Protein AF-0000000069805172 (afdb_homodimer)

InterPro domains:
  IPR059462 Domain of unknown function DUF8418 [PF28509] (51-90)

Organism: Juglans regia (NCBI:txid51240)

Structure (mmCIF, N/CA/C/O backbone):
data_AF-0000000069805172-model_v1
#
loop_
_entity.id
_entity.type
_entity.pdbx_description
1 polymer 'Uncharacterized protein LOC118348335'
#
loop_
_atom_site.group_PDB
_atom_site.id
_atom_site.type_symbol
_atom_site.label_atom_id
_atom_site.label_alt_id
_atom_site.label_comp_id
_atom_site.label_asym_id
_atom_site.label_entity_id
_atom_site.label_seq_id
_atom_site.pdbx_PDB_ins_code
_atom_site.Cartn_x
_atom_site.Cartn_y
_atom_site.Cartn_z
_atom_site.occupancy
_atom_site.B_iso_or_equiv
_atom_site.auth_seq_id
_atom_site.auth_comp_id
_atom_site.auth_asym_id
_atom_site.auth_atom_id
_atom_site.pdbx_PDB_model_num
ATOM 1 N N . MET A 1 1 ? -10.711 17.781 -4.953 1 77.94 1 MET A N 1
ATOM 2 C CA . MET A 1 1 ? -9.586 18.656 -5.289 1 77.94 1 MET A CA 1
ATOM 3 C C . MET A 1 1 ? -8.719 18.016 -6.375 1 77.94 1 MET A C 1
ATOM 5 O O . MET A 1 1 ? -8.344 16.859 -6.273 1 77.94 1 MET A O 1
ATOM 9 N N . PRO A 1 2 ? -8.492 18.797 -7.363 1 79.44 2 PRO A N 1
ATOM 10 C CA . PRO A 1 2 ? -7.621 18.25 -8.398 1 79.44 2 PRO A CA 1
ATOM 11 C C . PRO A 1 2 ? -6.18 18.078 -7.934 1 79.44 2 PRO A C 1
ATOM 13 O O . PRO A 1 2 ? -5.695 18.859 -7.117 1 79.44 2 PRO A O 1
ATOM 16 N N . ARG A 1 3 ? -5.543 17.062 -8.391 1 85.56 3 ARG A N 1
ATOM 17 C CA . ARG A 1 3 ? -4.164 16.734 -8.031 1 85.56 3 ARG A CA 1
ATOM 18 C C . ARG A 1 3 ? -3.225 17.875 -8.391 1 85.56 3 ARG A C 1
ATOM 20 O O . ARG A 1 3 ? -2.246 18.125 -7.68 1 85.56 3 ARG A O 1
ATOM 27 N N . THR A 1 4 ? -3.541 18.594 -9.383 1 83.75 4 THR A N 1
ATOM 28 C CA . THR A 1 4 ? -2.719 19.719 -9.797 1 83.75 4 THR A CA 1
ATOM 29 C C . THR A 1 4 ? -2.764 20.844 -8.758 1 83.75 4 THR A C 1
ATOM 31 O O . THR A 1 4 ? -1.741 21.453 -8.461 1 83.75 4 THR A O 1
ATOM 34 N N . PHE A 1 5 ? -3.939 21.109 -8.312 1 82.44 5 PHE A N 1
ATOM 35 C CA . PHE A 1 5 ? -4.09 22.125 -7.277 1 82.44 5 PHE A CA 1
ATOM 36 C C . PHE A 1 5 ? -3.33 21.719 -6.016 1 82.44 5 PHE A C 1
ATOM 38 O O . PHE A 1 5 ? -2.666 22.562 -5.395 1 82.44 5 PHE A O 1
ATOM 45 N N . PHE A 1 6 ? -3.369 20.484 -5.688 1 84.88 6 PHE A N 1
ATOM 46 C CA . PHE A 1 6 ? -2.697 19.984 -4.496 1 84.88 6 PHE A CA 1
ATOM 47 C C . PHE A 1 6 ? -1.186 20.141 -4.617 1 84.88 6 PHE A C 1
ATOM 49 O O . PHE A 1 6 ? -0.519 20.547 -3.666 1 84.88 6 PHE A O 1
ATOM 56 N N . ARG A 1 7 ? -0.711 19.844 -5.738 1 86.62 7 ARG A N 1
ATOM 57 C CA . ARG A 1 7 ? 0.719 19.984 -5.992 1 86.62 7 ARG A CA 1
ATOM 58 C C . ARG A 1 7 ? 1.155 21.438 -5.852 1 86.62 7 ARG A C 1
ATOM 60 O O . ARG A 1 7 ? 2.205 21.719 -5.27 1 86.62 7 ARG A O 1
ATOM 67 N N . LYS A 1 8 ? 0.362 22.297 -6.363 1 86.06 8 LYS A N 1
ATOM 68 C CA . LYS A 1 8 ? 0.668 23.719 -6.27 1 86.06 8 LYS A CA 1
ATOM 69 C C . LYS A 1 8 ? 0.637 24.203 -4.816 1 86.06 8 LYS A C 1
ATOM 71 O O . LYS A 1 8 ? 1.478 25 -4.402 1 86.06 8 LYS A O 1
ATOM 76 N N . LEU A 1 9 ? -0.31 23.75 -4.133 1 86.19 9 LEU A N 1
ATOM 77 C CA . LEU A 1 9 ? -0.438 24.078 -2.721 1 86.19 9 LEU A CA 1
ATOM 78 C C . LEU A 1 9 ? 0.776 23.609 -1.935 1 86.19 9 LEU A C 1
ATOM 80 O O . LEU A 1 9 ? 1.321 24.344 -1.111 1 86.19 9 LEU A O 1
ATOM 84 N N . LEU A 1 10 ? 1.247 22.438 -2.199 1 86.94 10 LEU A N 1
ATOM 85 C CA . LEU A 1 10 ? 2.398 21.891 -1.489 1 86.94 10 LEU A CA 1
ATOM 86 C C . LEU A 1 10 ? 3.664 22.672 -1.822 1 86.94 10 LEU A C 1
ATOM 88 O O . LEU A 1 10 ? 4.52 22.875 -0.957 1 86.94 10 LEU A O 1
ATOM 92 N N . THR A 1 11 ? 3.746 23 -3.08 1 85.19 11 THR A N 1
ATOM 93 C CA . THR A 1 11 ? 4.895 23.797 -3.492 1 85.19 11 THR A CA 1
ATOM 94 C C . THR 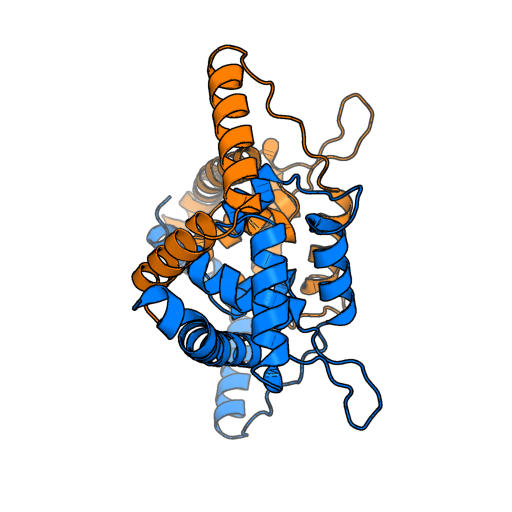A 1 11 ? 4.914 25.141 -2.762 1 85.19 11 THR A C 1
ATOM 96 O O . THR A 1 11 ? 5.969 25.594 -2.32 1 85.19 11 THR A O 1
ATOM 99 N N . TYR A 1 12 ? 3.771 25.688 -2.711 1 84.25 12 TYR A N 1
ATOM 100 C CA . TYR A 1 12 ? 3.627 26.953 -2.002 1 84.25 12 TYR A CA 1
ATOM 101 C C . TYR A 1 12 ? 3.979 26.797 -0.528 1 84.25 12 TYR A C 1
ATOM 103 O O . TYR A 1 12 ? 4.758 27.578 0.017 1 84.25 12 TYR A O 1
ATOM 111 N N . LEU A 1 13 ? 3.492 25.781 0.109 1 84.81 13 LEU A N 1
ATOM 112 C CA . LEU A 1 13 ? 3.719 25.547 1.531 1 84.81 13 LEU A CA 1
ATOM 113 C C . LEU A 1 13 ? 5.184 25.219 1.8 1 84.81 13 LEU A C 1
ATOM 115 O O . LEU A 1 13 ? 5.734 25.609 2.834 1 84.81 13 LEU A O 1
ATOM 119 N N . SER A 1 14 ? 5.742 24.453 0.908 1 84.56 14 SER A N 1
ATOM 120 C CA . SER A 1 14 ? 7.152 24.094 1.032 1 84.56 14 SER A CA 1
ATOM 121 C C . SER A 1 14 ? 8.047 25.328 0.949 1 84.56 14 SER A C 1
ATOM 123 O O . SER A 1 14 ? 9.062 25.422 1.645 1 84.56 14 SER A O 1
ATOM 125 N N . SER A 1 15 ? 7.699 26.25 0.076 1 83.44 15 SER A N 1
ATOM 126 C CA . SER A 1 15 ? 8.469 27.469 -0.098 1 83.44 15 SER A CA 1
ATOM 127 C C . SER A 1 15 ? 8.359 28.375 1.127 1 83.44 15 SER A C 1
ATOM 129 O O . SER A 1 15 ? 9.281 29.141 1.427 1 83.44 15 SER A O 1
ATOM 131 N N . LYS A 1 16 ? 7.32 28.266 1.83 1 81 16 LYS A N 1
ATOM 132 C CA . LYS A 1 16 ? 7.082 29.125 2.99 1 81 16 LYS A CA 1
ATOM 133 C C . LYS A 1 16 ? 7.672 28.5 4.254 1 81 16 LYS A C 1
ATOM 135 O O . LYS A 1 16 ? 7.957 29.219 5.223 1 81 16 LYS A O 1
ATOM 140 N N . ASN A 1 17 ? 7.809 27.234 4.152 1 75.81 17 ASN A N 1
ATOM 141 C CA . ASN A 1 17 ? 8.336 26.562 5.328 1 75.81 17 ASN A CA 1
ATOM 142 C C . ASN A 1 17 ? 9.859 26.562 5.348 1 75.81 17 ASN A C 1
ATOM 144 O O . ASN A 1 17 ? 10.5 25.938 4.504 1 75.81 17 ASN A O 1
ATOM 148 N N . GLU A 1 18 ? 10.344 27.281 6.195 1 69.44 18 GLU A N 1
ATOM 149 C CA . GLU A 1 18 ? 11.789 27.484 6.312 1 69.44 18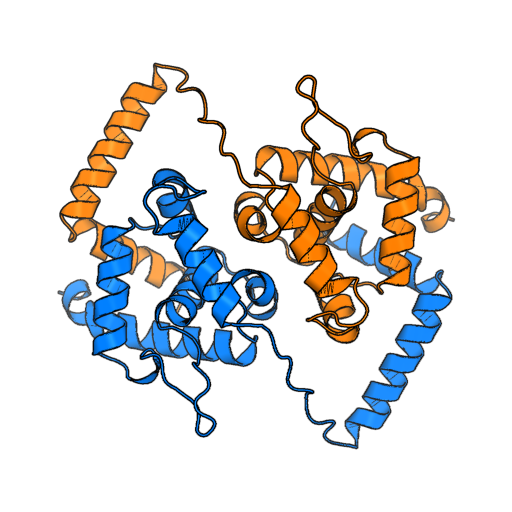 GLU A CA 1
ATOM 150 C C . GLU A 1 18 ? 12.531 26.156 6.41 1 69.44 18 GLU A C 1
ATOM 152 O O . GLU A 1 18 ? 13.594 25.984 5.816 1 69.44 18 GLU A O 1
ATOM 157 N N . LEU A 1 19 ? 11.984 25.312 7.199 1 69.88 19 LEU A N 1
ATOM 158 C CA . LEU A 1 19 ? 12.656 24.031 7.387 1 69.88 19 LEU A CA 1
ATOM 159 C C . LEU A 1 19 ? 12.727 23.266 6.074 1 69.88 19 LEU A C 1
ATOM 161 O O . LEU A 1 19 ? 13.719 22.578 5.801 1 69.88 19 LEU A O 1
ATOM 165 N N . ASP A 1 20 ? 11.719 23.375 5.32 1 71.38 20 ASP A N 1
ATOM 166 C CA . ASP A 1 20 ? 11.695 22.688 4.039 1 71.38 20 ASP A CA 1
ATOM 167 C C . ASP A 1 20 ? 12.719 23.281 3.072 1 71.38 20 ASP A C 1
ATOM 169 O O . ASP A 1 20 ? 13.352 22.547 2.305 1 71.38 20 ASP A O 1
ATOM 173 N N . VAL A 1 21 ? 12.82 24.516 3.229 1 68.62 21 VAL A N 1
ATOM 174 C CA . VAL A 1 21 ? 13.781 25.203 2.373 1 68.62 21 VAL A CA 1
ATOM 175 C C . VAL A 1 21 ? 15.195 24.734 2.709 1 68.62 21 VAL A C 1
ATOM 177 O O . VAL A 1 21 ? 15.984 24.438 1.812 1 68.62 21 VAL A O 1
ATOM 180 N N . VAL A 1 22 ? 15.383 24.625 3.941 1 64.94 22 VAL A N 1
ATOM 181 C CA . VAL A 1 22 ? 16.703 24.203 4.41 1 64.94 22 VAL A CA 1
ATOM 182 C C . VAL A 1 22 ? 16.969 22.766 3.988 1 64.94 22 VAL A C 1
ATOM 184 O O . VAL A 1 22 ? 18.062 22.438 3.52 1 64.94 22 VAL A O 1
ATOM 187 N N . LEU A 1 23 ? 15.953 22.016 4.168 1 67.06 23 LEU A N 1
ATOM 188 C CA . LEU A 1 23 ? 16.094 20.594 3.842 1 67.06 23 LEU A CA 1
ATOM 189 C C . LEU A 1 23 ? 16.281 20.406 2.342 1 67.06 23 LEU A C 1
ATOM 191 O O . LEU A 1 23 ? 17.078 19.562 1.914 1 67.06 23 LEU A O 1
ATOM 195 N N . ASN A 1 24 ? 15.469 21.141 1.613 1 65.25 24 ASN A N 1
ATOM 196 C CA . ASN A 1 24 ? 15.617 21.062 0.164 1 65.25 24 ASN A CA 1
ATOM 197 C C . ASN A 1 24 ? 17.016 21.469 -0.283 1 65.25 24 ASN A C 1
ATOM 199 O O . ASN A 1 24 ? 17.578 20.875 -1.2 1 65.25 24 ASN A O 1
ATOM 203 N N . ASP A 1 25 ? 17.422 22.469 0.37 1 61.72 25 ASP A N 1
ATOM 204 C CA . ASP A 1 25 ? 18.766 22.938 0.072 1 61.72 25 ASP A CA 1
ATOM 205 C C . ASP A 1 25 ? 19.797 21.875 0.396 1 61.72 25 ASP A C 1
ATOM 207 O O . ASP A 1 25 ? 20.75 21.672 -0.363 1 61.72 25 ASP A O 1
ATOM 211 N N . GLU A 1 26 ? 19.594 21.25 1.451 1 61.47 26 GLU A N 1
ATOM 212 C CA . GLU A 1 26 ? 20.516 20.203 1.866 1 61.47 26 GLU A CA 1
ATOM 213 C C . GLU A 1 26 ? 20.453 19 0.916 1 61.47 26 GLU A C 1
ATOM 215 O O . GLU A 1 26 ? 21.484 18.406 0.594 1 61.47 26 GLU A O 1
ATOM 220 N N . VAL A 1 27 ? 19.281 18.766 0.561 1 62.84 27 VAL A N 1
ATOM 221 C CA . VAL A 1 27 ? 19.109 17.656 -0.364 1 62.84 27 VAL A CA 1
ATOM 222 C C . VAL A 1 27 ? 19.75 17.984 -1.708 1 62.84 27 VAL A C 1
ATOM 224 O O . VAL A 1 27 ? 20.391 17.141 -2.324 1 62.84 27 VAL A O 1
ATOM 227 N N . ASP A 1 28 ? 19.438 19.188 -2.158 1 59 28 ASP A N 1
ATOM 228 C CA . ASP A 1 28 ? 20.031 19.641 -3.414 1 59 28 ASP A CA 1
ATOM 229 C C . ASP A 1 28 ? 21.547 19.641 -3.334 1 59 28 ASP A C 1
ATOM 231 O O . ASP A 1 28 ? 22.234 19.266 -4.293 1 59 28 ASP A O 1
ATOM 235 N N . ARG A 1 29 ? 22.031 20.062 -2.232 1 56.78 29 ARG A N 1
ATOM 236 C CA . ARG A 1 29 ? 23.484 20.062 -2.041 1 56.78 29 ARG A CA 1
ATOM 237 C C . ARG A 1 29 ? 24.031 18.641 -2.018 1 56.78 29 ARG A C 1
ATOM 239 O O . ARG A 1 29 ? 25.078 18.375 -2.602 1 56.78 29 ARG A O 1
ATOM 246 N N . GLN A 1 30 ? 23.234 17.906 -1.334 1 57.09 30 GLN A N 1
ATOM 247 C CA . GLN A 1 30 ? 23.641 16.5 -1.267 1 57.09 30 GLN A CA 1
ATOM 248 C C . GLN A 1 30 ? 23.547 15.836 -2.635 1 57.09 30 GLN A C 1
ATOM 250 O O . GLN A 1 30 ? 24.422 15.047 -3.008 1 57.09 30 GLN A O 1
ATOM 255 N N . SER A 1 31 ? 22.469 16.234 -3.381 1 56.53 31 SER A N 1
ATOM 256 C CA . SER A 1 31 ? 22.312 15.688 -4.73 1 56.53 31 SER A CA 1
ATOM 257 C C . SER A 1 31 ? 23.438 16.172 -5.641 1 56.53 31 SER A C 1
ATOM 259 O O . SER A 1 31 ? 23.906 15.43 -6.504 1 56.53 31 SER A O 1
ATOM 261 N N . SER A 1 32 ? 23.703 17.453 -5.562 1 54.75 32 SER A N 1
ATOM 262 C CA . SER A 1 32 ? 24.812 18.016 -6.344 1 54.75 32 SER A CA 1
ATOM 263 C C . SER A 1 32 ? 26.141 17.359 -5.973 1 54.75 32 SER A C 1
ATOM 265 O O . SER A 1 32 ? 26.984 17.125 -6.836 1 54.75 32 SER A O 1
ATOM 267 N N . ARG A 1 33 ? 26.281 17.297 -4.695 1 52.16 33 ARG A N 1
ATOM 268 C CA . ARG A 1 33 ? 27.5 16.625 -4.262 1 52.16 33 ARG A CA 1
ATOM 269 C C . ARG A 1 33 ? 27.5 15.156 -4.672 1 52.16 33 ARG A C 1
ATOM 271 O O . ARG A 1 33 ? 28.547 14.602 -5.016 1 52.16 33 ARG A O 1
ATOM 278 N N . ASP A 1 34 ? 26.25 14.719 -4.609 1 47.5 34 ASP A N 1
ATOM 279 C CA . ASP A 1 34 ? 26.125 13.297 -4.906 1 47.5 34 ASP A CA 1
ATOM 280 C C . ASP A 1 34 ? 26.219 13.039 -6.41 1 47.5 34 ASP A C 1
ATOM 282 O O . ASP A 1 34 ? 26.359 11.891 -6.84 1 47.5 34 ASP A O 1
ATOM 286 N N . ARG A 1 35 ? 25.859 14.062 -7.203 1 47.81 35 ARG A N 1
ATOM 287 C CA . ARG A 1 35 ? 26.062 13.867 -8.633 1 47.81 35 ARG A CA 1
ATOM 288 C C . ARG A 1 35 ? 27.5 13.438 -8.93 1 47.81 35 ARG A C 1
ATOM 290 O O . ARG A 1 35 ? 27.75 12.648 -9.836 1 47.81 35 ARG A O 1
ATOM 297 N N . GLY A 1 36 ? 28.328 14.156 -8.414 1 46.28 36 GLY A N 1
ATOM 298 C CA . GLY A 1 36 ? 29.672 13.727 -8.711 1 46.28 36 GLY A CA 1
ATOM 299 C C . GLY A 1 36 ? 30.016 12.383 -8.086 1 46.28 36 GLY A C 1
ATOM 300 O O . GLY A 1 36 ? 30.828 11.633 -8.633 1 46.28 36 GLY A O 1
ATOM 301 N N . ASN A 1 37 ? 29.766 12.242 -6.797 1 41.88 37 ASN A N 1
ATOM 302 C CA . ASN A 1 37 ? 30.094 10.992 -6.109 1 41.88 37 ASN A CA 1
ATOM 303 C C . ASN A 1 37 ? 28.969 9.969 -6.262 1 41.88 37 ASN A C 1
ATOM 305 O O . ASN A 1 37 ? 27.797 10.297 -6.102 1 41.88 37 ASN A O 1
ATOM 309 N N . HIS A 1 38 ? 29.078 9.008 -7.148 1 44.5 38 HIS A N 1
ATOM 310 C CA . HIS A 1 38 ? 28.156 7.879 -7.25 1 44.5 38 HIS A CA 1
ATOM 311 C C . HIS A 1 38 ? 27.531 7.562 -5.898 1 44.5 38 HIS A C 1
ATOM 313 O O . HIS A 1 38 ? 28.172 6.977 -5.027 1 44.5 38 HIS A O 1
ATOM 319 N N . GLN A 1 39 ? 27.062 8.539 -5.195 1 47.06 39 GLN A N 1
ATOM 320 C CA . GLN A 1 39 ? 26.516 8.242 -3.883 1 47.06 39 GLN A CA 1
ATOM 321 C C . GLN A 1 39 ? 25.75 6.918 -3.893 1 47.06 39 GLN A C 1
ATOM 323 O O . GLN A 1 39 ? 24.828 6.734 -4.684 1 47.06 39 GLN A O 1
ATOM 328 N N . CYS A 1 40 ? 26.453 5.918 -3.541 1 47.16 40 CYS A N 1
ATOM 329 C CA . CYS A 1 40 ? 25.953 4.559 -3.332 1 47.16 40 CYS A CA 1
ATOM 330 C C . CYS A 1 40 ? 24.547 4.574 -2.75 1 47.16 40 CYS A C 1
ATOM 332 O O . CYS A 1 40 ? 24.266 5.336 -1.824 1 47.16 40 CYS A O 1
ATOM 334 N N . ARG A 1 41 ? 23.641 4.445 -3.547 1 56.84 41 ARG A N 1
ATOM 335 C CA . ARG A 1 41 ? 22.297 4.188 -3.041 1 56.84 41 ARG A CA 1
ATOM 336 C C . ARG A 1 41 ? 22.344 3.443 -1.71 1 56.84 41 ARG A C 1
ATOM 338 O O . ARG A 1 41 ? 23.047 2.441 -1.578 1 56.84 41 ARG A O 1
ATOM 345 N N . LYS A 1 42 ? 22.156 4.125 -0.569 1 64.56 42 LYS A N 1
ATOM 346 C CA . LYS A 1 42 ? 22.109 3.461 0.731 1 64.56 42 LYS A CA 1
ATOM 347 C C . LYS A 1 42 ? 21.109 2.316 0.729 1 64.56 42 LYS A C 1
ATOM 349 O O . LYS A 1 42 ? 20 2.463 0.216 1 64.56 42 LYS A O 1
ATOM 354 N N . PHE A 1 43 ? 21.641 1.143 0.935 1 80 43 PHE A N 1
ATOM 355 C CA . PHE A 1 43 ? 20.797 -0.04 1.114 1 80 43 PHE A CA 1
ATOM 356 C C . PHE A 1 43 ? 19.781 0.177 2.232 1 80 43 PHE A C 1
ATOM 358 O O . PHE A 1 43 ? 20.141 0.655 3.312 1 80 43 PHE A O 1
ATOM 365 N N . ILE A 1 44 ? 18.578 0.054 1.924 1 88.06 44 ILE A N 1
ATOM 366 C CA . ILE A 1 44 ? 17.516 0.151 2.914 1 88.06 44 ILE A CA 1
ATOM 367 C C . ILE A 1 44 ? 17.109 -1.247 3.369 1 88.06 44 ILE A C 1
ATOM 369 O O . ILE A 1 44 ? 16.766 -2.1 2.547 1 88.06 44 ILE A O 1
ATOM 373 N N . ARG A 1 45 ? 17.25 -1.469 4.668 1 87.5 45 ARG A N 1
ATOM 374 C CA . ARG A 1 45 ? 16.781 -2.727 5.234 1 87.5 45 ARG A CA 1
ATOM 375 C C . ARG A 1 45 ? 15.281 -2.672 5.512 1 87.5 45 ARG A C 1
ATOM 377 O O . ARG A 1 45 ? 14.852 -2.174 6.555 1 87.5 45 ARG A O 1
ATOM 384 N N . ARG A 1 46 ? 14.445 -3.275 4.762 1 90.75 46 ARG A N 1
ATOM 385 C CA . ARG A 1 46 ? 12.992 -3.152 4.754 1 90.75 46 ARG A CA 1
ATOM 386 C C . ARG A 1 46 ? 12.344 -4.215 5.637 1 90.75 46 ARG A C 1
ATOM 388 O O . ARG A 1 46 ? 11.148 -4.152 5.918 1 90.75 46 ARG A O 1
ATOM 395 N N . ASP A 1 47 ? 13.055 -5.086 6.184 1 91.62 47 ASP A N 1
ATOM 396 C CA . ASP A 1 47 ? 12.469 -6.207 6.918 1 91.62 47 ASP A CA 1
ATOM 397 C C . ASP A 1 47 ? 11.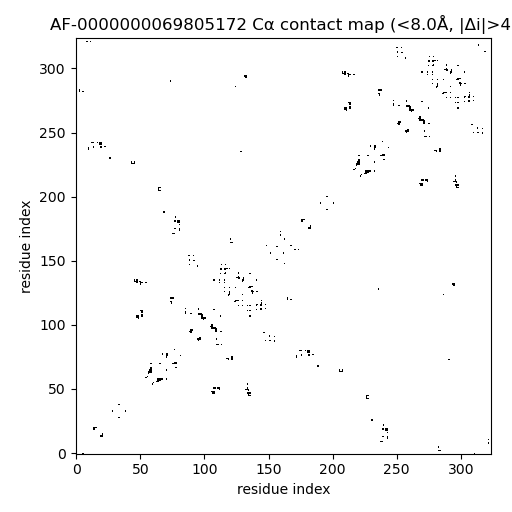523 -7.008 6.031 1 91.62 47 ASP A C 1
ATOM 399 O O . ASP A 1 47 ? 10.328 -7.109 6.324 1 91.62 47 ASP A O 1
ATOM 403 N N . HIS A 1 48 ? 12.055 -7.645 5.109 1 92.62 48 HIS A N 1
ATOM 404 C CA . HIS A 1 48 ? 11.227 -8.336 4.125 1 92.62 48 HIS A CA 1
ATOM 405 C C . HIS A 1 48 ? 10.523 -9.531 4.742 1 92.62 48 HIS A C 1
ATOM 407 O O . HIS A 1 48 ? 9.445 -9.93 4.285 1 92.62 48 HIS A O 1
ATOM 413 N N . ILE A 1 49 ? 11.102 -10.102 5.777 1 95.25 49 ILE A N 1
ATOM 414 C CA . ILE A 1 49 ? 10.469 -11.227 6.445 1 95.25 49 ILE A CA 1
ATOM 415 C C . ILE A 1 49 ? 9.125 -10.789 7.031 1 95.25 49 ILE A C 1
ATOM 417 O O . ILE A 1 49 ? 8.125 -11.5 6.914 1 95.25 49 ILE A O 1
ATOM 421 N N . GLN A 1 50 ? 9.141 -9.625 7.652 1 94.81 50 GLN A N 1
ATOM 422 C CA . GLN A 1 50 ? 7.898 -9.102 8.211 1 94.81 50 GLN A CA 1
ATOM 423 C C . GLN A 1 50 ? 6.871 -8.844 7.109 1 94.81 50 GLN A C 1
ATOM 425 O O . GLN A 1 50 ? 5.668 -8.992 7.328 1 94.81 50 GLN A O 1
ATOM 430 N N . GLY A 1 51 ? 7.32 -8.43 5.945 1 96.5 51 GLY A N 1
ATOM 431 C CA . GLY A 1 51 ? 6.43 -8.242 4.816 1 96.5 51 GLY A CA 1
ATOM 432 C C . GLY A 1 51 ? 5.707 -9.508 4.402 1 96.5 51 GLY A C 1
ATOM 433 O O . GLY A 1 51 ? 4.492 -9.5 4.188 1 96.5 51 GLY A O 1
ATOM 434 N N . HIS A 1 52 ? 6.473 -10.57 4.371 1 97.31 52 HIS A N 1
ATOM 435 C CA . HIS A 1 52 ? 5.891 -11.859 4.035 1 97.31 52 HIS A CA 1
ATOM 436 C C . HIS A 1 52 ? 4.871 -12.297 5.082 1 97.31 52 HIS A C 1
ATOM 438 O O . HIS A 1 52 ? 3.777 -12.75 4.738 1 97.31 52 HIS A O 1
ATOM 444 N N . LYS A 1 53 ? 5.223 -12.156 6.277 1 96.62 53 LYS A N 1
ATOM 445 C CA . LYS A 1 53 ? 4.336 -12.57 7.359 1 96.62 53 LYS A CA 1
ATOM 446 C C . LYS A 1 53 ? 3.033 -11.773 7.336 1 96.62 53 LYS A C 1
ATOM 448 O O . LYS A 1 53 ? 1.96 -12.312 7.602 1 96.62 53 LYS A O 1
ATOM 453 N N . ARG A 1 54 ? 3.152 -10.547 7.055 1 96 54 ARG A N 1
ATOM 454 C CA . ARG A 1 54 ? 1.977 -9.68 6.992 1 96 54 ARG A CA 1
ATOM 455 C C . ARG A 1 54 ? 1.042 -10.109 5.867 1 96 54 ARG A C 1
ATOM 457 O O . ARG A 1 54 ? -0.172 -10.195 6.059 1 96 54 ARG A O 1
ATOM 464 N N . ILE A 1 55 ? 1.606 -10.359 4.711 1 97.12 55 ILE A N 1
ATOM 465 C CA . ILE A 1 55 ? 0.815 -10.797 3.564 1 97.12 55 ILE A CA 1
ATOM 466 C C . ILE A 1 55 ? 0.093 -12.094 3.9 1 97.12 55 ILE A C 1
ATOM 468 O O . ILE A 1 55 ? -1.097 -12.242 3.611 1 97.12 55 ILE A O 1
ATOM 472 N N . PHE A 1 56 ? 0.838 -12.945 4.539 1 96.62 56 PHE A N 1
ATOM 473 C CA . PHE A 1 56 ? 0.291 -14.25 4.891 1 96.62 56 PHE A CA 1
ATOM 474 C C . PHE A 1 56 ? -0.849 -14.109 5.891 1 96.62 56 PHE A C 1
ATOM 476 O O . PHE A 1 56 ? -1.896 -14.742 5.742 1 96.62 56 PHE A O 1
ATOM 483 N N . ARG A 1 57 ? -0.704 -13.297 6.852 1 95.5 57 ARG A N 1
ATOM 484 C CA . ARG A 1 57 ? -1.725 -13.062 7.867 1 95.5 57 ARG A CA 1
ATOM 485 C C . ARG A 1 57 ? -2.943 -12.367 7.266 1 95.5 57 ARG A C 1
ATOM 487 O O . ARG A 1 57 ? -4.078 -12.641 7.66 1 95.5 57 ARG A O 1
ATOM 494 N N . ASP A 1 58 ? -2.742 -11.523 6.312 1 97.12 58 ASP A N 1
ATOM 495 C CA . ASP A 1 58 ? -3.814 -10.719 5.742 1 97.12 58 ASP A CA 1
ATOM 496 C C . ASP A 1 58 ? -4.695 -11.555 4.816 1 97.12 58 ASP A C 1
ATOM 498 O O . ASP A 1 58 ? -5.906 -11.32 4.727 1 97.12 58 ASP A O 1
ATOM 502 N N . TYR A 1 59 ? -4.039 -12.609 4.191 1 96.56 59 TYR A N 1
ATOM 503 C CA . TYR A 1 59 ? -4.836 -13.195 3.121 1 96.56 59 TYR A CA 1
ATOM 504 C C . TYR A 1 59 ? -4.824 -14.719 3.211 1 96.56 59 TYR A C 1
ATOM 506 O O . TYR A 1 59 ? -5.727 -15.383 2.693 1 96.56 59 TYR A O 1
ATOM 514 N N . PHE A 1 60 ? -3.881 -15.344 3.869 1 95 60 PHE A N 1
ATOM 515 C CA . PHE A 1 60 ? -3.678 -16.766 3.605 1 95 60 PHE A CA 1
ATOM 516 C C . PHE A 1 60 ? -3.762 -17.562 4.895 1 95 60 PHE A C 1
ATOM 518 O O . PHE A 1 60 ? -3.369 -18.734 4.93 1 95 60 PHE A O 1
ATOM 525 N N . THR A 1 61 ? -4.184 -16.969 5.902 1 94.19 61 THR A N 1
ATOM 526 C CA . THR A 1 61 ? -4.43 -17.688 7.145 1 94.19 61 THR A CA 1
ATOM 527 C C . THR A 1 61 ? -5.926 -17.938 7.344 1 94.19 61 THR A C 1
ATOM 529 O O . THR A 1 61 ? -6.75 -17.359 6.633 1 94.19 61 THR A O 1
ATOM 532 N N . GLU A 1 62 ? -6.328 -18.797 8.188 1 90.44 62 GLU A N 1
ATOM 533 C CA . GLU A 1 62 ? -7.723 -19.109 8.492 1 90.44 62 GLU A CA 1
ATOM 534 C C . GLU A 1 62 ? -8.461 -17.875 9.016 1 90.44 62 GLU A C 1
ATOM 536 O O . GLU A 1 62 ? -9.625 -17.656 8.695 1 90.44 62 GLU A O 1
ATOM 541 N N . ASN A 1 63 ? -7.773 -17.172 9.836 1 90.25 63 ASN A N 1
ATOM 542 C CA . ASN A 1 63 ? -8.344 -15.938 10.367 1 90.25 63 ASN A CA 1
ATOM 543 C C . ASN A 1 63 ? -7.762 -14.711 9.672 1 90.25 63 ASN A C 1
ATOM 545 O O . ASN A 1 63 ? -7.332 -13.758 10.328 1 90.25 63 ASN A O 1
ATOM 549 N N . SER A 1 64 ? -7.863 -14.797 8.367 1 93.44 64 SER A N 1
ATOM 550 C CA . SER A 1 64 ? -7.281 -13.695 7.602 1 93.44 64 SER A CA 1
ATOM 551 C C . SER A 1 64 ? -8.039 -12.398 7.844 1 93.44 64 SER A C 1
ATOM 553 O O . SER A 1 64 ? -9.258 -12.406 8.031 1 93.44 64 SER A O 1
ATOM 555 N N . ILE A 1 65 ? -7.379 -11.352 7.852 1 94.06 65 ILE A N 1
ATOM 556 C CA . ILE A 1 65 ? -7.965 -10.031 8.047 1 94.06 65 ILE A CA 1
ATOM 557 C C . ILE A 1 65 ? -8.945 -9.727 6.918 1 94.06 65 ILE A C 1
ATOM 559 O O . ILE A 1 65 ? -10.055 -9.25 7.164 1 94.06 65 ILE A O 1
ATOM 563 N N . TYR A 1 66 ? -8.516 -10.031 5.68 1 94.94 66 TYR A N 1
ATOM 564 C CA . TYR A 1 66 ? -9.344 -9.734 4.516 1 94.94 66 TYR A CA 1
ATOM 565 C C . TYR A 1 66 ? -10.016 -10.992 3.986 1 94.94 66 TYR A C 1
ATOM 567 O O . TYR A 1 66 ? -9.344 -12 3.727 1 94.94 66 TYR A O 1
ATOM 575 N N . PRO A 1 67 ? -11.289 -10.914 3.865 1 92.44 67 PRO A N 1
ATOM 576 C CA . PRO A 1 67 ? -12.023 -12.086 3.377 1 92.44 67 PRO A CA 1
ATOM 577 C C . PRO A 1 67 ? -11.758 -12.367 1.899 1 92.44 67 PRO A C 1
ATOM 579 O O . PRO A 1 67 ? -11.172 -11.539 1.203 1 92.44 67 PRO A O 1
ATOM 582 N N . TRP A 1 68 ? -12.281 -13.469 1.462 1 88.56 68 TRP A N 1
ATOM 583 C CA . TRP A 1 68 ? -12 -13.977 0.123 1 88.56 68 TRP A CA 1
ATOM 584 C C . TRP A 1 68 ? -12.555 -13.039 -0.942 1 88.56 68 TRP A C 1
ATOM 586 O O . TRP A 1 68 ? -11.961 -12.883 -2.012 1 88.56 68 TRP A O 1
ATOM 596 N N . ASN A 1 69 ? -13.664 -12.406 -0.67 1 88.69 69 ASN A N 1
ATOM 597 C CA . ASN A 1 69 ? -14.242 -11.5 -1.652 1 88.69 69 ASN A CA 1
ATOM 598 C C . ASN A 1 69 ? -13.336 -10.297 -1.902 1 88.69 69 ASN A C 1
ATOM 600 O O . ASN A 1 69 ? -13.227 -9.828 -3.035 1 88.69 69 ASN A O 1
ATOM 604 N N . LEU A 1 70 ? -12.688 -9.828 -0.828 1 92.38 70 LEU A N 1
ATOM 605 C CA . LEU A 1 70 ? -11.75 -8.727 -0.994 1 92.38 70 LEU A CA 1
ATOM 606 C C . LEU A 1 70 ? -10.5 -9.18 -1.735 1 92.38 70 LEU A C 1
ATOM 608 O O . LEU A 1 70 ? -9.945 -8.438 -2.547 1 92.38 70 LEU A O 1
ATOM 612 N N . PHE A 1 71 ? -10.062 -10.422 -1.403 1 94.38 71 PHE A N 1
ATOM 613 C CA . PHE A 1 71 ? -8.938 -10.977 -2.143 1 94.38 71 PHE A CA 1
ATOM 614 C C . PHE A 1 71 ? -9.227 -10.992 -3.639 1 94.38 71 PHE A C 1
ATOM 616 O O . PHE A 1 71 ? -8.406 -10.539 -4.441 1 94.38 71 PHE A O 1
ATOM 623 N N . ARG A 1 72 ? -10.344 -11.461 -3.979 1 92.75 72 ARG A N 1
ATOM 624 C CA . ARG A 1 72 ? -10.719 -11.586 -5.383 1 92.75 72 ARG A CA 1
ATOM 625 C C . ARG A 1 72 ? -10.758 -10.227 -6.062 1 92.75 72 ARG A C 1
ATOM 627 O O . ARG A 1 72 ? -10.305 -10.078 -7.199 1 92.75 72 ARG A O 1
ATOM 634 N N . MET A 1 73 ? -11.273 -9.305 -5.352 1 91.69 73 MET A N 1
ATOM 635 C CA . MET A 1 73 ? -11.375 -7.957 -5.895 1 91.69 73 MET A CA 1
ATOM 636 C C . MET A 1 73 ? -9.992 -7.344 -6.082 1 91.69 73 MET A C 1
ATOM 638 O O . MET A 1 73 ? -9.711 -6.734 -7.117 1 91.69 73 MET A O 1
ATOM 642 N N . ARG A 1 74 ? -9.102 -7.59 -5.164 1 94.25 74 ARG A N 1
ATOM 643 C CA . ARG A 1 74 ? -7.812 -6.914 -5.156 1 94.25 74 ARG A CA 1
ATOM 644 C C . ARG A 1 74 ? -6.82 -7.621 -6.07 1 94.25 74 ARG A C 1
ATOM 646 O O . ARG A 1 74 ? -5.984 -6.977 -6.711 1 94.25 74 ARG A O 1
ATOM 653 N N . PHE A 1 75 ? -6.965 -8.875 -6.215 1 95.44 75 PHE A N 1
ATOM 654 C CA . PHE A 1 75 ? -6.012 -9.664 -6.992 1 95.44 75 PHE A CA 1
ATOM 655 C C . PHE A 1 75 ? -6.602 -10.055 -8.344 1 95.44 75 PHE A C 1
ATOM 657 O O . PHE A 1 75 ? -5.887 -10.547 -9.219 1 95.44 75 PHE A O 1
ATOM 664 N N . ARG A 1 76 ? -7.891 -9.859 -8.516 1 92.75 76 ARG A N 1
ATOM 665 C CA . ARG A 1 76 ? -8.625 -10.125 -9.75 1 92.75 76 ARG A CA 1
ATOM 666 C C . ARG A 1 76 ? -8.625 -11.617 -10.078 1 92.75 76 ARG A C 1
ATOM 668 O O . ARG A 1 76 ? -8.594 -12 -11.242 1 92.75 76 ARG A O 1
ATOM 675 N N . MET A 1 77 ? -8.523 -12.367 -9.062 1 93.25 77 MET A N 1
ATOM 676 C CA . MET A 1 77 ? -8.57 -13.82 -9.164 1 93.25 77 MET A CA 1
ATOM 677 C C . MET A 1 77 ? -8.875 -14.453 -7.812 1 93.25 77 MET A C 1
ATOM 679 O O . MET A 1 77 ? -8.805 -13.789 -6.777 1 93.25 77 MET A O 1
ATOM 683 N N . SER A 1 78 ? -9.234 -15.648 -7.867 1 91.56 78 SER A N 1
ATOM 684 C CA . SER A 1 78 ? -9.484 -16.375 -6.625 1 91.56 78 SER A CA 1
ATOM 685 C C . SER A 1 78 ? -8.18 -16.828 -5.98 1 91.56 78 SER A C 1
ATOM 687 O O . SER A 1 78 ? -7.145 -16.906 -6.648 1 91.56 78 SER A O 1
ATOM 689 N N . CYS A 1 79 ? -8.266 -17.109 -4.66 1 92.94 79 CYS A N 1
ATOM 690 C CA . CYS A 1 79 ? -7.086 -17.562 -3.924 1 92.94 79 CYS A CA 1
ATOM 691 C C . CYS A 1 79 ? -6.543 -18.859 -4.492 1 92.94 79 CYS A C 1
ATOM 693 O O . CYS A 1 79 ? -5.332 -19 -4.688 1 92.94 79 CYS A O 1
ATOM 695 N N . PRO A 1 80 ? -7.391 -19.828 -4.824 1 92.5 80 PRO A N 1
ATOM 696 C CA . PRO A 1 80 ? -6.859 -21.062 -5.406 1 92.5 80 PRO A CA 1
ATOM 697 C C . PRO A 1 80 ? -6.133 -20.828 -6.73 1 92.5 80 PRO A C 1
ATOM 699 O O . PRO A 1 80 ? -5.094 -21.438 -6.988 1 92.5 80 PRO A O 1
ATOM 702 N N . LEU A 1 81 ? -6.703 -19.953 -7.559 1 93.12 81 LEU A N 1
ATOM 703 C CA . LEU A 1 81 ? -6.023 -19.641 -8.812 1 93.12 81 LEU A CA 1
ATOM 704 C C . LEU A 1 81 ? -4.684 -18.969 -8.547 1 93.12 81 LEU A C 1
ATOM 706 O O . LEU A 1 81 ? -3.699 -19.234 -9.234 1 93.12 81 LEU A O 1
ATOM 710 N N . PHE A 1 82 ? -4.648 -18.078 -7.551 1 96.38 82 PHE A N 1
ATOM 711 C CA . PHE A 1 82 ? -3.4 -17.438 -7.16 1 96.38 82 PHE A CA 1
ATOM 712 C C . PHE A 1 82 ? -2.348 -18.469 -6.789 1 96.38 82 PHE A C 1
ATOM 714 O O . PHE A 1 82 ? -1.197 -18.391 -7.223 1 96.38 82 PHE A O 1
ATOM 721 N N . LEU A 1 83 ? -2.695 -19.391 -6.012 1 95.06 83 LEU A N 1
ATOM 722 C CA . LEU A 1 83 ? -1.759 -20.406 -5.539 1 95.06 83 LEU A CA 1
ATOM 723 C C . LEU A 1 83 ? -1.282 -21.281 -6.695 1 95.06 83 LEU A C 1
ATOM 725 O O . LEU A 1 83 ? -0.125 -21.703 -6.719 1 95.06 83 LEU A O 1
ATOM 729 N N . LEU A 1 84 ? -2.217 -21.547 -7.59 1 94.38 84 LEU A N 1
ATOM 730 C CA . LEU A 1 84 ? -1.831 -22.281 -8.789 1 94.38 84 LEU A CA 1
ATOM 731 C C . LEU A 1 84 ? -0.771 -21.531 -9.578 1 94.38 84 LEU A C 1
ATOM 733 O O . LEU A 1 84 ? 0.248 -22.109 -9.969 1 94.38 84 LEU A O 1
ATOM 737 N N . ILE A 1 85 ? -1.045 -20.266 -9.812 1 94.94 85 ILE A N 1
ATOM 738 C CA . ILE A 1 85 ? -0.109 -19.422 -10.547 1 94.94 85 ILE A CA 1
ATOM 739 C C . ILE A 1 85 ? 1.225 -19.359 -9.805 1 94.94 85 ILE A C 1
ATOM 741 O O . ILE A 1 85 ? 2.289 -19.484 -10.422 1 94.94 85 ILE A O 1
ATOM 745 N N . LEU A 1 86 ? 1.17 -19.203 -8.531 1 97.5 86 LEU A N 1
ATOM 746 C CA . LEU A 1 86 ? 2.363 -19.141 -7.691 1 97.5 86 LEU A CA 1
ATOM 747 C C . LEU A 1 86 ? 3.225 -20.375 -7.879 1 97.5 86 LEU A C 1
ATOM 749 O O . LEU A 1 86 ? 4.43 -20.281 -8.109 1 97.5 86 LEU A O 1
ATOM 753 N N . ASN A 1 87 ? 2.615 -21.469 -7.848 1 96.94 87 ASN A N 1
ATOM 754 C CA . ASN A 1 87 ? 3.33 -22.734 -7.961 1 96.94 87 ASN A CA 1
ATOM 755 C C . ASN A 1 87 ? 3.939 -22.922 -9.344 1 96.94 87 ASN A 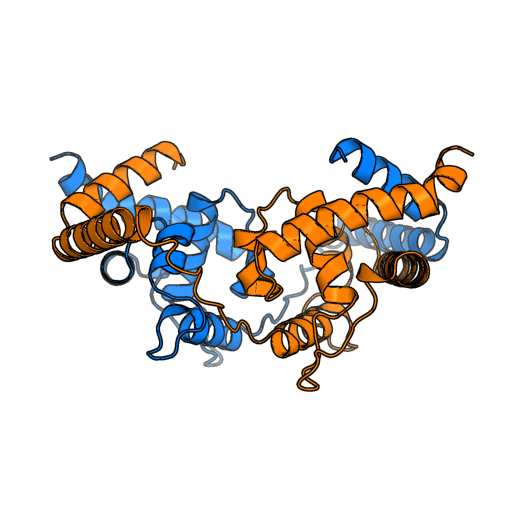C 1
ATOM 757 O O . ASN A 1 87 ? 5.082 -23.359 -9.477 1 96.94 87 ASN A O 1
ATOM 761 N N . GLU A 1 88 ? 3.174 -22.594 -10.352 1 95.69 88 GLU A N 1
ATOM 762 C CA . GLU A 1 88 ? 3.648 -22.75 -11.719 1 95.69 88 GLU A CA 1
ATOM 763 C C . GLU A 1 88 ? 4.812 -21.812 -12.016 1 95.69 88 GLU A C 1
ATOM 765 O O . GLU A 1 88 ? 5.801 -22.219 -12.633 1 95.69 88 GLU A O 1
ATOM 770 N N . VAL A 1 89 ? 4.68 -20.594 -11.633 1 97.06 89 VAL A N 1
ATOM 771 C CA . VAL A 1 89 ? 5.703 -19.594 -11.898 1 97.06 89 VAL A CA 1
ATOM 772 C C . VAL A 1 89 ? 6.977 -19.938 -11.125 1 97.06 89 VAL A C 1
ATOM 774 O O . VAL A 1 89 ? 8.078 -19.844 -11.672 1 97.06 89 VAL A O 1
ATOM 777 N N . GLU A 1 90 ? 6.828 -20.312 -9.891 1 97.81 90 GLU A N 1
ATOM 778 C CA . GLU A 1 90 ? 7.969 -20.688 -9.062 1 97.81 90 GLU A CA 1
ATOM 779 C C . GLU A 1 90 ? 8.703 -21.891 -9.633 1 97.81 90 GLU A C 1
ATOM 781 O O . GLU A 1 90 ? 9.93 -21.969 -9.594 1 97.81 90 GLU A O 1
ATOM 786 N N . SER A 1 91 ? 7.961 -22.828 -10.141 1 97.25 91 SER A N 1
ATOM 787 C CA . SER A 1 91 ? 8.539 -24.047 -10.711 1 97.25 91 SER A CA 1
ATOM 788 C C . SER A 1 91 ? 9.258 -23.75 -12.023 1 97.25 91 SER A C 1
ATOM 790 O O . SER A 1 91 ? 10.258 -24.406 -12.344 1 97.25 91 SER A O 1
ATOM 792 N N . TYR A 1 92 ? 8.789 -22.812 -12.703 1 97.06 92 TYR A N 1
ATOM 793 C CA . TYR A 1 92 ? 9.289 -22.547 -14.047 1 97.06 92 TYR A CA 1
ATOM 794 C C . TYR A 1 92 ? 10.523 -21.656 -14 1 97.06 92 TYR A C 1
ATOM 796 O O . TYR A 1 92 ? 11.461 -21.844 -14.773 1 97.06 92 TYR A O 1
ATOM 804 N N . GLU A 1 93 ? 10.5 -20.609 -13.227 1 97.94 93 GLU A N 1
ATOM 805 C CA . GLU A 1 93 ? 11.531 -19.578 -13.227 1 97.94 93 GLU A CA 1
ATOM 806 C C . GLU A 1 93 ? 12.234 -19.5 -11.875 1 97.94 93 GLU A C 1
ATOM 808 O O . GLU A 1 93 ? 11.625 -19.109 -10.875 1 97.94 93 GLU A O 1
ATOM 813 N N . GLN A 1 94 ? 13.57 -19.734 -11.812 1 97.75 94 GLN A N 1
ATOM 814 C CA . GLN A 1 94 ? 14.383 -19.812 -10.602 1 97.75 94 GLN A CA 1
ATOM 815 C C . GLN A 1 94 ? 14.352 -18.5 -9.828 1 97.75 94 GLN A C 1
ATOM 817 O O . GLN A 1 94 ? 14.445 -18.5 -8.594 1 97.75 94 GLN A O 1
ATOM 822 N N . TYR A 1 95 ? 14.148 -17.453 -10.461 1 98.06 95 TYR A N 1
ATOM 823 C CA . TYR A 1 95 ? 14.133 -16.125 -9.852 1 98.06 95 TYR A CA 1
ATOM 824 C C . TYR A 1 95 ? 13.094 -16.062 -8.742 1 98.06 95 TYR A C 1
ATOM 826 O O . TYR A 1 95 ? 13.281 -15.352 -7.75 1 98.06 95 TYR A O 1
ATOM 834 N N . PHE A 1 96 ? 12.078 -16.797 -8.906 1 98.44 96 PHE A N 1
ATOM 835 C CA . PHE A 1 96 ? 10.953 -16.656 -7.988 1 98.44 96 PHE A CA 1
ATOM 836 C C . PHE A 1 96 ? 11.094 -17.594 -6.805 1 98.44 96 PHE A C 1
ATOM 838 O O . PHE A 1 96 ? 10.336 -17.5 -5.836 1 98.44 96 PHE A O 1
ATOM 845 N N . VAL A 1 97 ? 12.078 -18.469 -6.871 1 97.81 97 VAL A N 1
ATOM 846 C CA . VAL A 1 97 ? 12.352 -19.344 -5.738 1 97.81 97 VAL A CA 1
ATOM 847 C C . VAL A 1 97 ? 13.047 -18.562 -4.633 1 97.81 97 VAL A C 1
ATOM 849 O O . VAL A 1 97 ? 14.008 -17.828 -4.891 1 97.81 97 VAL A O 1
ATOM 852 N N . GLN A 1 98 ? 12.531 -18.609 -3.467 1 97.38 98 GLN A N 1
ATOM 853 C CA . GLN A 1 98 ? 13.141 -17.938 -2.33 1 97.38 98 GLN A CA 1
ATOM 854 C C . GLN A 1 98 ? 14.523 -18.5 -2.025 1 97.38 98 GLN A C 1
ATOM 856 O O . GLN A 1 98 ? 14.68 -19.719 -1.884 1 97.38 98 GLN A O 1
ATOM 861 N N . ARG A 1 99 ? 15.43 -17.609 -1.89 1 95.12 99 ARG A N 1
ATOM 862 C CA . ARG A 1 99 ? 16.797 -18.031 -1.642 1 95.12 99 ARG A CA 1
ATOM 863 C C . ARG A 1 99 ? 17.375 -17.359 -0.399 1 95.12 99 ARG A C 1
ATOM 865 O O . ARG A 1 99 ? 16.766 -16.438 0.15 1 95.12 99 ARG A O 1
ATOM 872 N N . ARG A 1 100 ? 18.484 -17.891 0.083 1 92.69 100 ARG A N 1
ATOM 873 C CA . ARG A 1 100 ? 19.281 -17.281 1.141 1 92.69 100 ARG A CA 1
ATOM 874 C C . ARG A 1 100 ? 20.531 -16.625 0.572 1 92.69 100 ARG A C 1
ATOM 876 O O . ARG A 1 100 ? 21.094 -17.109 -0.422 1 92.69 100 ARG A O 1
ATOM 883 N N . ASP A 1 101 ? 20.875 -15.523 1.229 1 85.5 101 ASP A N 1
ATOM 884 C CA . ASP A 1 101 ? 22.109 -14.891 0.776 1 85.5 101 ASP A CA 1
ATOM 885 C C . ASP A 1 101 ? 23.328 -15.57 1.392 1 85.5 101 ASP A C 1
ATOM 887 O O . ASP A 1 101 ? 23.203 -16.594 2.064 1 85.5 101 ASP A O 1
ATOM 891 N N . SER A 1 102 ? 24.438 -15.117 0.943 1 90.31 102 SER A N 1
ATOM 892 C CA . SER A 1 102 ? 25.688 -15.75 1.364 1 90.31 102 SER A CA 1
ATOM 893 C C . SER A 1 102 ? 25.844 -15.703 2.881 1 90.31 102 SER A C 1
ATOM 895 O O . SER A 1 102 ? 26.547 -16.531 3.463 1 90.31 102 SER A O 1
ATOM 897 N N . ALA A 1 103 ? 25.234 -14.656 3.549 1 91 103 ALA A N 1
ATOM 898 C CA . ALA A 1 103 ? 25.281 -14.508 5 1 91 103 ALA A CA 1
ATOM 899 C C . ALA A 1 103 ? 24.188 -15.336 5.672 1 91 103 ALA A C 1
ATOM 901 O O . ALA A 1 103 ? 24.047 -15.305 6.898 1 91 103 ALA A O 1
ATOM 902 N N . GLY A 1 104 ? 23.375 -16.109 4.852 1 89.06 104 GLY A N 1
ATOM 903 C CA . GLY A 1 104 ? 22.344 -16.969 5.383 1 89.06 104 GLY A CA 1
ATOM 904 C C . GLY A 1 104 ? 21.016 -16.266 5.602 1 89.06 104 GLY A C 1
ATOM 905 O O . GLY A 1 104 ? 20.078 -16.844 6.133 1 89.06 104 GLY A O 1
ATOM 906 N N . ARG A 1 105 ? 21 -15.055 5.219 1 89.62 105 ARG A N 1
ATOM 907 C CA . ARG A 1 105 ? 19.766 -14.297 5.395 1 89.62 105 ARG A CA 1
ATOM 908 C C . ARG A 1 105 ? 18.734 -14.688 4.344 1 89.62 105 ARG A C 1
ATOM 910 O O . ARG A 1 105 ? 19.062 -14.867 3.172 1 89.62 105 ARG A O 1
ATOM 917 N N . ILE A 1 106 ? 17.5 -14.891 4.891 1 93.81 106 ILE A N 1
ATOM 918 C CA . ILE A 1 106 ? 16.422 -15.297 4.008 1 93.81 106 ILE A CA 1
ATOM 919 C C . ILE A 1 106 ? 16.031 -14.133 3.094 1 93.81 106 ILE A C 1
ATOM 921 O O . ILE A 1 106 ? 15.883 -13 3.553 1 93.81 106 ILE A O 1
ATOM 925 N N . GLY A 1 107 ? 15.953 -14.414 1.827 1 95 107 GLY A N 1
ATOM 926 C CA . GLY A 1 107 ? 15.578 -13.406 0.853 1 95 107 GLY A CA 1
ATOM 927 C C . GLY A 1 107 ? 14.078 -13.266 0.687 1 95 107 GLY A C 1
ATOM 928 O O . GLY A 1 107 ? 13.305 -13.703 1.546 1 95 107 GLY A O 1
ATOM 929 N N . LEU A 1 108 ? 13.68 -12.617 -0.343 1 97.25 108 LEU A N 1
ATOM 930 C CA . LEU A 1 108 ? 12.273 -12.414 -0.671 1 97.25 108 LEU A CA 1
ATOM 931 C C . LEU A 1 108 ? 11.602 -13.734 -1.022 1 97.25 108 LEU A C 1
ATOM 933 O O . LEU A 1 108 ? 12.188 -14.578 -1.701 1 97.25 108 LEU A O 1
ATOM 937 N N . SER A 1 109 ? 10.438 -13.898 -0.483 1 97.88 109 SER A N 1
ATOM 938 C CA . SER A 1 109 ? 9.688 -15.109 -0.795 1 97.88 109 SER A CA 1
ATOM 939 C C . SER A 1 109 ? 9.117 -15.055 -2.209 1 97.88 109 SER A C 1
ATOM 941 O O . SER A 1 109 ? 9.023 -13.977 -2.807 1 97.88 109 SER A O 1
ATOM 943 N N . SER A 1 110 ? 8.742 -16.219 -2.725 1 98.06 110 SER A N 1
ATOM 944 C CA . SER A 1 110 ? 8.062 -16.312 -4.012 1 98.06 110 SER A CA 1
ATOM 945 C C . SER A 1 110 ? 6.77 -15.5 -4.012 1 98.06 110 SER A C 1
ATOM 947 O O . SER A 1 110 ? 6.461 -14.812 -4.988 1 98.06 110 SER A O 1
ATOM 949 N N . MET A 1 111 ? 6.145 -15.539 -2.887 1 97.94 111 MET A N 1
ATOM 950 C CA . MET A 1 111 ? 4.867 -14.844 -2.732 1 97.94 111 MET A CA 1
ATOM 951 C C . MET A 1 111 ? 5.047 -13.336 -2.869 1 97.94 111 MET A C 1
ATOM 953 O O . MET A 1 111 ? 4.273 -12.672 -3.561 1 97.94 111 MET A O 1
ATOM 957 N N . GLN A 1 112 ? 6.039 -12.859 -2.234 1 98.62 112 GLN A N 1
ATOM 958 C CA . GLN A 1 112 ? 6.301 -11.422 -2.301 1 98.62 112 GLN A CA 1
ATOM 959 C C . GLN A 1 112 ? 6.59 -10.984 -3.734 1 98.62 112 GLN A C 1
ATOM 961 O O . GLN A 1 112 ? 6.047 -9.977 -4.203 1 98.62 112 GLN A O 1
ATOM 966 N N . LYS A 1 113 ? 7.398 -11.742 -4.441 1 98.75 113 LYS A N 1
ATOM 967 C CA . LYS A 1 113 ? 7.797 -11.391 -5.805 1 98.75 113 LYS A CA 1
ATOM 968 C C . LYS A 1 113 ? 6.613 -11.484 -6.762 1 98.75 113 LYS A C 1
ATOM 970 O O . LYS A 1 113 ? 6.469 -10.656 -7.664 1 98.75 113 LYS A O 1
ATOM 975 N N . ILE A 1 114 ? 5.785 -12.391 -6.523 1 98.56 114 ILE A N 1
ATOM 976 C CA . ILE A 1 114 ? 4.645 -12.594 -7.414 1 98.56 114 ILE A CA 1
ATOM 977 C C . ILE A 1 114 ? 3.537 -11.602 -7.07 1 98.56 114 ILE A C 1
ATOM 979 O O . ILE A 1 114 ? 2.932 -11.008 -7.965 1 98.56 114 ILE A O 1
ATOM 983 N N . ILE A 1 115 ? 3.299 -11.359 -5.82 1 98.69 115 ILE A N 1
ATOM 984 C CA . ILE A 1 115 ? 2.236 -10.453 -5.398 1 98.69 115 ILE A CA 1
ATOM 985 C C . ILE A 1 115 ? 2.562 -9.031 -5.84 1 98.69 115 ILE A C 1
ATOM 987 O O . ILE A 1 115 ? 1.684 -8.297 -6.309 1 98.69 115 ILE A O 1
ATOM 991 N N . VAL A 1 116 ? 3.783 -8.656 -5.703 1 98.62 116 VAL A N 1
ATOM 992 C CA . VAL A 1 116 ? 4.148 -7.312 -6.137 1 98.62 116 VAL A CA 1
ATOM 993 C C . VAL A 1 116 ? 3.846 -7.148 -7.625 1 98.62 116 VAL A C 1
ATOM 995 O O . VAL A 1 116 ? 3.328 -6.113 -8.047 1 98.62 116 VAL A O 1
ATOM 998 N N . SER A 1 117 ? 4.113 -8.172 -8.43 1 98.38 117 SER A N 1
ATOM 999 C CA . SER A 1 117 ? 3.877 -8.148 -9.867 1 98.38 117 SER A CA 1
ATOM 1000 C C . SER A 1 117 ? 2.385 -8.086 -10.18 1 98.38 117 SER A C 1
ATOM 1002 O O . SER A 1 117 ? 1.952 -7.262 -10.992 1 98.38 117 SER A O 1
ATOM 1004 N N . LEU A 1 118 ? 1.668 -8.82 -9.453 1 97.44 118 LEU A N 1
ATOM 1005 C CA . LEU A 1 118 ? 0.233 -8.906 -9.703 1 97.44 118 LEU A CA 1
ATOM 1006 C C . LEU A 1 118 ? -0.465 -7.609 -9.32 1 97.44 118 LEU A C 1
ATOM 1008 O O . LEU A 1 118 ? -1.362 -7.148 -10.031 1 97.44 118 LEU A O 1
ATOM 1012 N N . ARG A 1 119 ? -0.034 -7.066 -8.234 1 96.94 119 ARG A N 1
ATOM 1013 C CA . ARG A 1 119 ? -0.646 -5.82 -7.781 1 96.94 119 ARG A CA 1
ATOM 1014 C C . ARG A 1 119 ? -0.292 -4.664 -8.711 1 96.94 119 ARG A C 1
ATOM 1016 O O . ARG A 1 119 ? -1.131 -3.805 -8.984 1 96.94 119 ARG A O 1
ATOM 1023 N N . MET A 1 120 ? 0.897 -4.637 -9.148 1 97.5 120 MET A N 1
ATOM 1024 C CA . MET A 1 120 ? 1.298 -3.611 -10.109 1 97.5 120 MET A CA 1
ATOM 1025 C C . MET A 1 120 ? 0.522 -3.754 -11.414 1 97.5 120 MET A C 1
ATOM 1027 O O . MET A 1 120 ? 0.109 -2.758 -12.008 1 97.5 120 MET A O 1
ATOM 1031 N N . LEU A 1 121 ? 0.275 -4.93 -11.812 1 95.56 121 LEU A N 1
ATOM 1032 C CA . LEU A 1 121 ? -0.495 -5.18 -13.023 1 95.56 121 LEU A CA 1
ATOM 1033 C C . LEU A 1 121 ? -1.967 -4.84 -12.812 1 95.56 121 LEU A C 1
ATOM 1035 O O . LEU A 1 121 ? -2.609 -4.273 -13.703 1 95.56 121 LEU A O 1
ATOM 1039 N N . ALA A 1 122 ? -2.527 -5.188 -11.664 1 94.88 122 ALA A N 1
ATOM 1040 C CA . ALA A 1 122 ? -3.951 -5.023 -11.383 1 94.88 122 ALA A CA 1
ATOM 1041 C C . ALA A 1 122 ? -4.305 -3.557 -11.172 1 94.88 122 ALA A C 1
ATOM 1043 O O . ALA A 1 122 ? -5.359 -3.096 -11.625 1 94.88 122 ALA A O 1
ATOM 1044 N N . TYR A 1 123 ? -3.443 -2.82 -10.523 1 95.25 123 TYR A N 1
ATOM 1045 C CA . TYR A 1 123 ? -3.795 -1.476 -10.086 1 95.25 123 TYR A CA 1
ATOM 1046 C C . TYR A 1 123 ? -2.971 -0.427 -10.82 1 95.25 123 TYR A C 1
ATOM 1048 O O . TYR A 1 123 ? -3.303 0.761 -10.797 1 95.25 123 TYR A O 1
ATOM 1056 N N . GLY A 1 124 ? -1.93 -0.791 -11.438 1 94.94 124 GLY A N 1
ATOM 1057 C CA . GLY A 1 124 ? -1.055 0.163 -12.102 1 94.94 124 GLY A CA 1
ATOM 1058 C C . GLY A 1 124 ? -0.238 0.998 -11.133 1 94.94 124 GLY A C 1
ATOM 1059 O O . GLY A 1 124 ? 0.114 2.141 -11.438 1 94.94 124 GLY A O 1
ATOM 1060 N N . VAL A 1 125 ? 0.007 0.503 -9.977 1 95.38 125 VAL A N 1
ATOM 1061 C CA . VAL A 1 125 ? 0.782 1.228 -8.977 1 95.38 125 VAL A CA 1
ATOM 1062 C C . VAL A 1 125 ? 2.273 1.062 -9.258 1 95.38 125 VAL A C 1
ATOM 1064 O O . VAL A 1 125 ? 2.686 0.097 -9.906 1 95.38 125 VAL A O 1
ATOM 1067 N N . THR A 1 126 ? 3.066 2.039 -8.773 1 96.25 126 THR A N 1
ATOM 1068 C CA . THR A 1 126 ? 4.508 2.004 -8.992 1 96.25 126 THR A CA 1
ATOM 1069 C C . THR A 1 126 ? 5.195 1.146 -7.93 1 96.25 126 THR A C 1
ATOM 1071 O O . THR A 1 126 ? 4.648 0.93 -6.848 1 96.25 126 THR A O 1
ATOM 1074 N N . GLY A 1 127 ? 6.379 0.703 -8.312 1 96.19 127 GLY A N 1
ATOM 1075 C CA . GLY A 1 127 ? 7.152 -0.142 -7.414 1 96.19 127 GLY A CA 1
ATOM 1076 C C . GLY A 1 127 ? 7.543 0.556 -6.125 1 96.19 127 GLY A C 1
ATOM 1077 O O . GLY A 1 127 ? 7.664 -0.084 -5.078 1 96.19 127 GLY A O 1
ATOM 1078 N N . ASP A 1 128 ? 7.746 1.808 -6.223 1 95.12 128 ASP A N 1
ATOM 1079 C CA . ASP A 1 128 ? 8.125 2.553 -5.023 1 95.12 128 ASP A CA 1
ATOM 1080 C C . ASP A 1 128 ? 6.957 2.633 -4.039 1 95.12 128 ASP A C 1
ATOM 1082 O O . ASP A 1 128 ? 7.168 2.627 -2.822 1 95.12 128 ASP A O 1
ATOM 1086 N N . PHE A 1 129 ? 5.762 2.689 -4.57 1 96.38 129 PHE A N 1
ATOM 1087 C CA . PHE A 1 129 ? 4.578 2.805 -3.727 1 96.38 129 PHE A CA 1
ATOM 1088 C C . PHE A 1 129 ? 4.305 1.496 -2.994 1 96.38 129 PHE A C 1
ATOM 1090 O O . PHE A 1 129 ? 3.998 1.499 -1.799 1 96.38 129 PHE A O 1
ATOM 1097 N N . ILE A 1 130 ? 4.395 0.405 -3.688 1 96.62 130 ILE A N 1
ATOM 1098 C CA . ILE A 1 130 ? 3.963 -0.872 -3.129 1 96.62 130 ILE A CA 1
ATOM 1099 C C . ILE A 1 130 ? 5.012 -1.386 -2.145 1 96.62 130 ILE A C 1
ATOM 1101 O O . ILE A 1 130 ? 4.75 -2.322 -1.386 1 96.62 130 ILE A O 1
ATOM 1105 N N . ASP A 1 131 ? 6.141 -0.751 -2.047 1 97.56 131 ASP A N 1
ATOM 1106 C CA . ASP A 1 131 ? 7.25 -1.079 -1.158 1 97.56 131 ASP A CA 1
ATOM 1107 C C . ASP A 1 131 ? 6.785 -1.157 0.294 1 97.56 131 ASP A C 1
ATOM 1109 O O . ASP A 1 131 ? 7.176 -2.066 1.029 1 97.56 131 ASP A O 1
ATOM 1113 N N . GLU A 1 132 ? 5.934 -0.307 0.691 1 97.19 132 GLU A N 1
ATOM 1114 C CA . GLU A 1 132 ? 5.566 -0.15 2.094 1 97.19 132 GLU A CA 1
ATOM 1115 C C . GLU A 1 132 ? 4.805 -1.372 2.605 1 97.19 132 GLU A C 1
ATOM 1117 O O . GLU A 1 132 ? 4.988 -1.787 3.752 1 97.19 132 GLU A O 1
ATOM 1122 N N . TYR A 1 133 ? 4.039 -1.892 1.724 1 97.69 133 TYR A N 1
ATOM 1123 C CA . TYR A 1 133 ? 3.229 -3.023 2.158 1 97.69 133 TYR A CA 1
ATOM 1124 C C . TYR A 1 133 ? 3.984 -4.336 1.977 1 97.69 133 TYR A C 1
ATOM 1126 O O . TYR A 1 133 ? 4.031 -5.164 2.891 1 97.69 133 TYR A O 1
ATOM 1134 N N . ILE A 1 134 ? 4.664 -4.5 0.849 1 98.12 134 ILE A N 1
ATOM 1135 C CA . ILE A 1 134 ? 5.254 -5.785 0.484 1 98.12 134 ILE A CA 1
ATOM 1136 C C . ILE A 1 134 ? 6.691 -5.855 0.997 1 98.12 134 ILE A C 1
ATOM 1138 O O . ILE A 1 134 ? 7.25 -6.945 1.149 1 98.12 134 ILE A O 1
ATOM 1142 N N . ARG A 1 135 ? 7.312 -4.734 1.213 1 97.81 135 ARG A N 1
ATOM 1143 C CA . ARG A 1 135 ? 8.695 -4.629 1.668 1 97.81 135 ARG A CA 1
ATOM 1144 C C . ARG A 1 135 ? 9.664 -5.137 0.603 1 97.81 135 ARG A C 1
ATOM 1146 O O . ARG A 1 135 ? 10.523 -5.973 0.885 1 97.81 135 ARG A O 1
ATOM 1153 N N . ILE A 1 136 ? 9.523 -4.574 -0.548 1 96.94 136 ILE A N 1
ATOM 1154 C CA . ILE A 1 136 ? 10.344 -4.863 -1.717 1 96.94 136 ILE A CA 1
ATOM 1155 C C . ILE A 1 136 ? 10.773 -3.557 -2.381 1 96.94 136 ILE A C 1
ATOM 1157 O O . ILE A 1 136 ? 9.961 -2.643 -2.553 1 96.94 136 ILE A O 1
ATOM 1161 N N . GLY A 1 137 ? 12.078 -3.414 -2.604 1 95.19 137 GLY A N 1
ATOM 1162 C CA . GLY A 1 137 ? 12.578 -2.203 -3.238 1 95.19 137 GLY A CA 1
ATOM 1163 C C . GLY A 1 137 ? 12.047 -2.004 -4.645 1 95.19 137 GLY A C 1
ATOM 1164 O O . GLY A 1 137 ? 11.695 -2.971 -5.324 1 95.19 137 GLY A O 1
ATOM 1165 N N . GLU A 1 138 ? 12.094 -0.844 -5.07 1 96 138 GLU A N 1
ATOM 1166 C CA . GLU A 1 138 ? 11.531 -0.467 -6.359 1 96 138 GLU A CA 1
ATOM 1167 C C . GLU A 1 138 ? 12.195 -1.228 -7.504 1 96 138 GLU A C 1
ATOM 1169 O O . GLU A 1 138 ? 11.516 -1.765 -8.383 1 96 138 GLU A O 1
ATOM 1174 N N . SER A 1 139 ? 13.508 -1.218 -7.547 1 96.19 139 SER A N 1
ATOM 1175 C CA . SER A 1 139 ? 14.227 -1.888 -8.625 1 96.19 139 SER A CA 1
ATOM 1176 C C . SER A 1 139 ? 13.914 -3.381 -8.656 1 96.19 139 SER A C 1
ATOM 1178 O O . SER A 1 139 ? 13.758 -3.969 -9.727 1 96.19 139 SER A O 1
ATOM 1180 N N . THR A 1 140 ? 13.797 -4.008 -7.484 1 97.38 140 THR A N 1
ATOM 1181 C CA . THR A 1 140 ? 13.461 -5.426 -7.391 1 97.38 140 THR A CA 1
ATOM 1182 C C . THR A 1 140 ? 12.016 -5.664 -7.809 1 97.38 140 THR A C 1
ATOM 1184 O O . THR A 1 140 ? 11.703 -6.672 -8.445 1 97.38 140 THR A O 1
ATOM 1187 N N . ALA A 1 141 ? 11.117 -4.723 -7.457 1 98.25 141 ALA A N 1
ATOM 1188 C CA . ALA A 1 141 ? 9.727 -4.801 -7.875 1 98.25 141 ALA A CA 1
ATOM 1189 C C . ALA A 1 141 ? 9.602 -4.789 -9.398 1 98.25 141 ALA A C 1
ATOM 1191 O O . ALA A 1 141 ? 8.883 -5.602 -9.977 1 98.25 141 ALA A O 1
ATOM 1192 N N . ILE A 1 142 ? 10.305 -3.922 -10.016 1 98.38 142 ILE A N 1
ATOM 1193 C CA . ILE A 1 142 ? 10.281 -3.783 -11.469 1 98.38 142 ILE A CA 1
ATOM 1194 C C . ILE A 1 142 ? 10.859 -5.039 -12.117 1 98.38 142 ILE A C 1
ATOM 1196 O O . ILE A 1 142 ? 10.305 -5.547 -13.094 1 98.38 142 ILE A O 1
ATOM 1200 N N . GLU A 1 143 ? 11.93 -5.496 -11.531 1 98.62 143 GLU A N 1
ATOM 1201 C CA . GLU A 1 143 ? 12.523 -6.73 -12.039 1 98.62 143 GLU A CA 1
ATOM 1202 C C . GLU A 1 143 ? 11.562 -7.906 -11.906 1 98.62 143 GLU A C 1
ATOM 1204 O O . GLU A 1 143 ? 11.43 -8.711 -12.82 1 98.62 143 GLU A O 1
ATOM 1209 N N . SER A 1 144 ? 10.953 -8.047 -10.773 1 98.56 144 SER A N 1
ATOM 1210 C CA . SER A 1 144 ? 9.969 -9.102 -10.547 1 98.56 144 SER A CA 1
ATOM 1211 C C . SER A 1 144 ? 8.828 -9.016 -11.555 1 98.56 144 SER A C 1
ATOM 1213 O O . SER A 1 144 ? 8.391 -10.039 -12.094 1 98.56 144 SER A O 1
ATOM 1215 N N . LEU A 1 145 ? 8.359 -7.824 -11.805 1 98.38 145 LEU A N 1
ATOM 1216 C CA . LEU A 1 145 ? 7.281 -7.605 -12.766 1 98.38 145 LEU A CA 1
ATOM 1217 C C . LEU A 1 145 ? 7.688 -8.062 -14.156 1 98.38 145 LEU A C 1
ATOM 1219 O O . LEU A 1 145 ? 6.906 -8.711 -14.859 1 98.38 145 LEU A O 1
ATOM 1223 N N . LYS A 1 146 ? 8.852 -7.699 -14.57 1 98.25 146 LYS A N 1
ATOM 1224 C CA . LYS A 1 146 ? 9.359 -8.086 -15.883 1 98.25 146 LYS A CA 1
ATOM 1225 C C . LYS A 1 146 ? 9.445 -9.602 -16.016 1 98.25 146 LYS A C 1
ATOM 1227 O O . LYS A 1 146 ? 8.938 -10.172 -16.984 1 98.25 146 LYS A O 1
ATOM 1232 N N . LYS A 1 147 ? 10.086 -10.18 -15.078 1 98.44 147 LYS A N 1
ATOM 1233 C CA . LYS A 1 147 ? 10.266 -11.633 -15.102 1 98.44 147 LYS A CA 1
ATOM 1234 C C . LYS A 1 147 ? 8.922 -12.352 -15 1 98.44 147 LYS A C 1
ATOM 1236 O O . LYS A 1 147 ? 8.703 -13.375 -15.648 1 98.44 147 LYS A O 1
ATOM 1241 N N . PHE A 1 148 ? 8.062 -11.836 -14.172 1 98.12 148 PHE A N 1
ATOM 1242 C CA . PHE A 1 148 ? 6.73 -12.422 -14.039 1 98.12 148 PHE A CA 1
ATOM 1243 C C . PHE A 1 148 ? 5.98 -12.375 -15.359 1 98.12 148 PHE A C 1
ATOM 1245 O O . PHE A 1 148 ? 5.387 -13.367 -15.781 1 98.12 148 PHE A O 1
ATOM 1252 N N . SER A 1 149 ? 5.973 -11.211 -15.969 1 96.38 149 SER A N 1
ATOM 1253 C CA . SER A 1 149 ? 5.273 -11.008 -17.234 1 96.38 149 SER A CA 1
ATOM 1254 C C . SER A 1 149 ? 5.785 -11.969 -18.297 1 96.38 149 SER A C 1
ATOM 1256 O O . SER A 1 149 ? 4.996 -12.516 -19.078 1 96.38 149 SER A O 1
ATOM 1258 N N . GLU A 1 150 ? 7.066 -12.156 -18.266 1 95.75 150 GLU A N 1
ATOM 1259 C CA . GLU A 1 150 ? 7.656 -13.102 -19.219 1 95.75 150 GLU A CA 1
ATOM 1260 C C . GLU A 1 150 ? 7.277 -14.539 -18.875 1 95.75 150 GLU A C 1
ATOM 1262 O O . GLU A 1 150 ? 6.906 -15.312 -19.75 1 95.75 150 GLU A O 1
ATOM 1267 N N . THR A 1 151 ? 7.332 -14.898 -17.672 1 96.38 151 THR A N 1
ATOM 1268 C CA . THR A 1 151 ? 7.137 -16.266 -17.203 1 96.38 151 THR A CA 1
ATOM 1269 C C . THR A 1 151 ? 5.688 -16.703 -17.391 1 96.38 151 THR A C 1
ATOM 1271 O O . THR A 1 151 ? 5.422 -17.812 -17.844 1 96.38 151 THR A O 1
ATOM 1274 N N . ILE A 1 152 ? 4.789 -15.836 -17.031 1 94.12 152 ILE A N 1
ATOM 1275 C CA . ILE A 1 152 ? 3.379 -16.219 -17.062 1 94.12 152 ILE A CA 1
ATOM 1276 C C . ILE A 1 152 ? 2.945 -16.453 -18.516 1 94.12 152 ILE A C 1
ATOM 1278 O O . ILE A 1 152 ? 2.115 -17.328 -18.781 1 94.12 152 ILE A O 1
ATOM 1282 N N . VAL A 1 153 ? 3.471 -15.742 -19.406 1 90.81 153 VAL A N 1
ATOM 1283 C CA . VAL A 1 153 ? 3.189 -15.938 -20.828 1 90.81 153 VAL A CA 1
ATOM 1284 C C . VAL A 1 153 ? 3.781 -17.266 -21.281 1 90.81 153 VAL A C 1
ATOM 1286 O O . VAL A 1 153 ? 3.125 -18.031 -22 1 90.81 153 VAL A O 1
ATOM 1289 N N . SER A 1 154 ? 4.922 -17.5 -20.875 1 91.56 154 SER A N 1
ATOM 1290 C CA . SER A 1 154 ? 5.598 -18.734 -21.266 1 91.56 154 SER A CA 1
ATOM 1291 C C . SER A 1 154 ? 4.879 -19.953 -20.719 1 91.56 154 SER A C 1
ATOM 1293 O O . SER A 1 154 ? 4.785 -20.984 -21.391 1 91.56 154 SER A O 1
ATOM 1295 N N . VAL A 1 155 ? 4.414 -19.875 -19.547 1 91.56 155 VAL A N 1
ATOM 1296 C CA . VAL A 1 155 ? 3.787 -21 -18.859 1 91.56 155 VAL A CA 1
ATOM 1297 C C . VAL A 1 155 ? 2.377 -21.219 -19.391 1 91.56 155 VAL A C 1
ATOM 1299 O O . VAL A 1 155 ? 1.948 -22.359 -19.578 1 91.56 155 VAL A O 1
ATOM 1302 N N . PHE A 1 156 ? 1.63 -20.141 -19.688 1 86.69 156 PHE A N 1
ATOM 1303 C CA . PHE A 1 156 ? 0.204 -20.312 -19.938 1 86.69 156 PHE A CA 1
ATOM 1304 C C . PHE A 1 156 ? -0.117 -19.984 -21.406 1 86.69 156 PHE A C 1
ATOM 1306 O O . PHE A 1 156 ? -1.265 -20.109 -21.828 1 86.69 156 PHE A O 1
ATOM 1313 N N . SER A 1 157 ? 0.763 -19.484 -22.188 1 77.88 157 SER A N 1
ATOM 1314 C CA . SER A 1 157 ? 0.507 -19.109 -23.562 1 77.88 157 SER A CA 1
ATOM 1315 C C . SER A 1 157 ? -0.002 -20.281 -24.391 1 77.88 157 SER A C 1
ATOM 1317 O O . SER A 1 157 ? -0.895 -20.125 -25.219 1 77.88 157 SER A O 1
ATOM 1319 N N . GLU A 1 158 ? 0.609 -21.281 -24.203 1 71.38 158 GLU A N 1
ATOM 1320 C CA . GLU A 1 158 ? 0.161 -22.406 -25 1 71.38 158 GLU A CA 1
ATOM 1321 C C . GLU A 1 158 ? -1.286 -22.781 -24.672 1 71.38 158 GLU A C 1
ATOM 1323 O O . GLU A 1 158 ? -2.057 -23.125 -25.578 1 71.38 158 GLU A O 1
ATOM 1328 N N . SER A 1 159 ? -1.61 -22.688 -23.484 1 64.94 159 SER A N 1
ATOM 1329 C CA . SER A 1 159 ? -2.975 -23 -23.078 1 64.94 159 SER A CA 1
ATOM 1330 C C . SER A 1 159 ? -3.951 -21.922 -23.516 1 64.94 159 SER A C 1
ATOM 1332 O O . SER A 1 159 ? -5.109 -22.203 -23.812 1 64.94 159 SER A O 1
ATOM 1334 N N . TYR A 1 160 ? -3.488 -20.812 -23.5 1 61.5 160 TYR A N 1
ATOM 1335 C CA . TYR A 1 160 ? -4.281 -19.656 -23.891 1 61.5 160 TYR A CA 1
ATOM 1336 C C . TYR A 1 160 ? -4.484 -19.625 -25.391 1 61.5 160 TYR A C 1
ATOM 1338 O O . TYR A 1 160 ? -5.562 -19.25 -25.875 1 61.5 160 TYR A O 1
ATOM 1346 N N . LEU A 1 161 ? -3.398 -19.828 -26.078 1 49.78 161 LEU A N 1
ATOM 1347 C CA . LEU A 1 161 ? -3.422 -19.781 -27.531 1 49.78 161 LEU A CA 1
ATOM 1348 C C . LEU A 1 161 ? -4.047 -21.047 -28.109 1 49.78 161 LEU A C 1
ATOM 1350 O O . LEU A 1 161 ? -4.34 -21.109 -29.312 1 49.78 161 LEU A O 1
ATOM 1354 N N . GLN A 1 162 ? -4.168 -21.969 -27.219 1 50.09 162 GLN A N 1
ATOM 1355 C CA . GLN A 1 162 ? -4.891 -23.109 -27.766 1 50.09 162 GLN A CA 1
ATOM 1356 C C . GLN A 1 162 ? -6.395 -22.969 -27.547 1 50.09 162 GLN A C 1
ATOM 1358 O O . GLN A 1 162 ? -7.188 -23.312 -28.438 1 50.09 162 GLN A O 1
ATOM 1363 N N . MET B 1 1 ? 4.277 -6.223 -20.484 1 77.5 1 MET B N 1
ATOM 1364 C CA . MET B 1 1 ? 2.965 -6.766 -20.812 1 77.5 1 MET B CA 1
ATOM 1365 C C . MET B 1 1 ? 1.868 -5.738 -20.547 1 77.5 1 MET B C 1
ATOM 1367 O O . MET B 1 1 ? 1.824 -5.133 -19.484 1 77.5 1 MET B O 1
ATOM 1371 N N . PRO B 1 2 ? 1.071 -5.562 -21.547 1 79.25 2 PRO B N 1
ATOM 1372 C CA . PRO B 1 2 ? -0.026 -4.621 -21.312 1 79.25 2 PRO B CA 1
ATOM 1373 C C . PRO B 1 2 ? -1.061 -5.145 -20.328 1 79.25 2 PRO B C 1
ATOM 1375 O O . PRO B 1 2 ? -1.293 -6.355 -20.25 1 79.25 2 PRO B O 1
ATOM 1378 N N . ARG B 1 3 ? -1.609 -4.281 -19.562 1 85.31 3 ARG B N 1
ATOM 1379 C CA . ARG B 1 3 ? -2.604 -4.613 -18.547 1 85.31 3 ARG B CA 1
ATOM 1380 C C . ARG B 1 3 ? -3.812 -5.305 -19.172 1 85.31 3 ARG B C 1
ATOM 1382 O O . ARG B 1 3 ? -4.414 -6.188 -18.547 1 85.31 3 ARG B O 1
ATOM 1389 N N . THR B 1 4 ? -4.117 -4.977 -20.344 1 83.69 4 THR B N 1
ATOM 1390 C CA . THR B 1 4 ? -5.246 -5.582 -21.047 1 83.69 4 THR B CA 1
ATOM 1391 C C . THR B 1 4 ? -4.984 -7.062 -21.312 1 83.69 4 THR B C 1
ATOM 1393 O O . THR B 1 4 ? -5.883 -7.895 -21.172 1 83.69 4 THR B O 1
ATOM 1396 N N . PHE B 1 5 ? -3.824 -7.324 -21.766 1 82.81 5 PHE B N 1
ATOM 1397 C CA . PHE B 1 5 ? -3.451 -8.711 -22 1 82.81 5 PHE B CA 1
ATOM 1398 C C . PHE B 1 5 ? -3.5 -9.523 -20.719 1 82.81 5 PHE B C 1
ATOM 1400 O O . PHE B 1 5 ? -3.98 -10.664 -20.719 1 82.81 5 PHE B O 1
ATOM 1407 N N . PHE B 1 6 ? -3.074 -8.953 -19.656 1 85.38 6 PHE B N 1
ATOM 1408 C CA . PHE B 1 6 ? -3.055 -9.641 -18.375 1 85.38 6 PHE B CA 1
ATOM 1409 C C . PHE B 1 6 ? -4.473 -9.961 -17.906 1 85.38 6 PHE B C 1
ATOM 1411 O O . PHE B 1 6 ? -4.734 -11.055 -17.406 1 85.38 6 PHE B O 1
ATOM 1418 N N . ARG B 1 7 ? -5.305 -9.023 -18.078 1 86.75 7 ARG B N 1
ATOM 1419 C CA . ARG B 1 7 ? -6.703 -9.227 -17.719 1 86.75 7 ARG B CA 1
ATOM 1420 C C . ARG B 1 7 ? -7.32 -10.367 -18.516 1 86.75 7 ARG B C 1
ATOM 1422 O O . ARG B 1 7 ? -8.055 -11.195 -17.969 1 86.75 7 ARG B O 1
ATOM 1429 N N . LYS B 1 8 ? -7.012 -10.406 -19.766 1 86.31 8 LYS B N 1
ATOM 1430 C CA . LYS B 1 8 ? -7.523 -11.477 -20.625 1 86.31 8 LYS B CA 1
ATOM 1431 C C . LYS B 1 8 ? -6.969 -12.836 -20.203 1 86.31 8 LYS B C 1
ATOM 1433 O O . LYS B 1 8 ? -7.691 -13.836 -20.203 1 86.31 8 LYS B O 1
ATOM 1438 N N . LEU B 1 9 ? -5.758 -12.844 -19.891 1 86.56 9 LEU B N 1
ATOM 1439 C CA . LEU B 1 9 ? -5.109 -14.062 -19.438 1 86.56 9 LEU B CA 1
ATOM 1440 C C . LEU B 1 9 ? -5.75 -14.57 -18.141 1 86.56 9 LEU B C 1
ATOM 1442 O O . LEU B 1 9 ? -6.023 -15.766 -18.016 1 86.56 9 LEU B O 1
ATOM 1446 N N . LEU B 1 10 ? -6.035 -13.703 -17.25 1 87.06 10 LEU B N 1
ATOM 1447 C CA . LEU B 1 10 ? -6.637 -14.086 -15.977 1 87.06 10 LEU B CA 1
ATOM 1448 C C . LEU B 1 10 ? -8.055 -14.617 -16.188 1 87.06 10 LEU B C 1
ATOM 1450 O O . LEU B 1 10 ? -8.477 -15.555 -15.508 1 87.06 10 LEU B O 1
ATOM 1454 N N . THR B 1 11 ? -8.727 -13.938 -17.062 1 85.38 11 THR B N 1
ATOM 1455 C CA . THR B 1 11 ? -10.078 -14.398 -17.375 1 85.38 11 THR B CA 1
ATOM 1456 C C . THR B 1 11 ? -10.055 -15.812 -17.953 1 85.38 11 THR B C 1
ATOM 1458 O O . THR B 1 11 ? -10.883 -16.641 -17.594 1 85.38 11 THR B O 1
ATOM 1461 N N . TYR B 1 12 ? -9.133 -15.984 -18.812 1 84.75 12 TYR B N 1
ATOM 1462 C CA . TYR B 1 12 ? -8.961 -17.297 -19.406 1 84.75 12 TYR B CA 1
ATOM 1463 C C . TYR B 1 12 ? -8.609 -18.344 -18.359 1 84.75 12 TYR B C 1
ATOM 1465 O O . TYR B 1 12 ? -9.219 -19.406 -18.297 1 84.75 12 TYR B O 1
ATOM 1473 N N . LEU B 1 13 ? -7.699 -18.062 -17.484 1 85.25 13 LEU B N 1
ATOM 1474 C CA . LEU B 1 13 ? -7.246 -18.984 -16.453 1 85.25 13 LEU B CA 1
ATOM 1475 C C . LEU B 1 13 ? -8.359 -19.25 -15.445 1 85.25 13 LEU B C 1
ATOM 1477 O O . LEU B 1 13 ? -8.477 -20.375 -14.938 1 85.25 13 LEU B O 1
ATOM 1481 N N . SER B 1 14 ? -9.086 -18.203 -15.141 1 84.81 14 SER B N 1
ATOM 1482 C CA . SER B 1 14 ? -10.203 -18.344 -14.211 1 84.81 14 SER B CA 1
ATOM 1483 C C . SER B 1 14 ? -11.273 -19.281 -14.766 1 84.81 14 SER B C 1
ATOM 1485 O O . SER B 1 14 ? -11.891 -20.047 -14.023 1 84.81 14 SER B O 1
ATOM 1487 N N . SER B 1 15 ? -11.516 -19.188 -16.062 1 83.69 15 SER B N 1
ATOM 1488 C CA . SER B 1 15 ? -12.516 -20.031 -16.719 1 83.69 15 SER B CA 1
ATOM 1489 C C . SER B 1 15 ? -12.078 -21.484 -16.75 1 83.69 15 SER B C 1
ATOM 1491 O O . SER B 1 15 ? -12.906 -22.391 -16.766 1 83.69 15 SER B O 1
ATOM 1493 N N . LYS B 1 16 ? -10.844 -21.703 -16.719 1 81.38 16 LYS B N 1
ATOM 1494 C CA . LYS B 1 16 ? -10.305 -23.062 -16.812 1 81.38 16 LYS B CA 1
ATOM 1495 C C . LYS B 1 16 ? -10.164 -23.703 -15.438 1 81.38 16 LYS B C 1
ATOM 1497 O O . LYS B 1 16 ? -10.141 -24.922 -15.305 1 81.38 16 LYS B O 1
ATOM 1502 N N . ASN B 1 17 ? -10.078 -22.828 -14.523 1 76.31 17 ASN B N 1
ATOM 1503 C CA . ASN B 1 17 ? -9.906 -23.344 -13.164 1 76.31 17 ASN B CA 1
ATOM 1504 C C . ASN B 1 17 ? -11.25 -23.672 -12.523 1 76.31 17 ASN B C 1
ATOM 1506 O O . ASN B 1 17 ? -12.047 -22.766 -12.242 1 76.31 17 ASN B O 1
ATOM 1510 N N . GLU B 1 18 ? -11.477 -24.844 -12.398 1 69.94 18 GLU B N 1
ATOM 1511 C CA . GLU B 1 18 ? -12.742 -25.344 -11.875 1 69.94 18 GLU B CA 1
ATOM 1512 C C . GLU B 1 18 ? -13.086 -24.703 -10.539 1 69.94 18 GLU B C 1
ATOM 1514 O O . GLU B 1 18 ? -14.242 -24.375 -10.281 1 69.94 18 GLU B O 1
ATOM 1519 N N . LEU B 1 19 ? -12.094 -24.609 -9.742 1 70.25 19 LEU B N 1
ATOM 1520 C CA . LEU B 1 19 ? -12.344 -24.047 -8.422 1 70.25 19 LEU B CA 1
ATOM 1521 C C . LEU B 1 19 ? -12.805 -22.594 -8.531 1 70.25 19 LEU B C 1
ATOM 1523 O O . LEU B 1 19 ? -13.664 -22.156 -7.766 1 70.25 19 LEU B O 1
ATOM 1527 N N . ASP B 1 20 ? -12.242 -21.906 -9.438 1 71.81 20 ASP B N 1
ATOM 1528 C CA . ASP B 1 20 ? -12.617 -20.516 -9.625 1 71.81 20 ASP B CA 1
ATOM 1529 C C . ASP B 1 20 ? -14.047 -20.391 -10.148 1 71.81 20 ASP B C 1
ATOM 1531 O O . ASP B 1 20 ? -14.781 -19.484 -9.758 1 71.81 20 ASP B O 1
ATOM 1535 N N . VAL B 1 21 ? -14.32 -21.328 -10.914 1 69.12 21 VAL B N 1
ATOM 1536 C CA . VAL B 1 21 ? -15.664 -21.344 -11.469 1 69.12 21 VAL B CA 1
ATOM 1537 C C . VAL B 1 21 ? -16.688 -21.578 -10.352 1 69.12 21 VAL B C 1
ATOM 1539 O O . VAL B 1 21 ? -17.703 -20.891 -10.289 1 69.12 21 VAL B O 1
ATOM 1542 N N . VAL B 1 22 ? -16.312 -22.438 -9.531 1 64.62 22 VAL B N 1
ATOM 1543 C CA . VAL B 1 22 ? -17.203 -22.781 -8.422 1 64.62 22 VAL B CA 1
ATOM 1544 C C . VAL B 1 22 ? -17.328 -21.578 -7.488 1 64.62 22 VAL B C 1
ATOM 1546 O O . VAL B 1 22 ? -18.438 -21.25 -7.047 1 64.62 22 VAL B O 1
ATOM 1549 N N . LEU B 1 23 ? -16.234 -21.016 -7.281 1 67.12 23 LEU B N 1
ATOM 1550 C CA . LEU B 1 23 ? -16.219 -19.891 -6.363 1 67.12 23 LEU B CA 1
ATOM 1551 C C . LEU B 1 23 ? -16.984 -18.703 -6.953 1 67.12 23 LEU B C 1
ATOM 1553 O O . LEU B 1 23 ? -17.688 -18 -6.23 1 67.12 23 LEU B O 1
ATOM 1557 N N . ASN B 1 24 ? -16.703 -18.5 -8.219 1 65.81 24 ASN B N 1
ATOM 1558 C CA . ASN B 1 24 ? -17.422 -17.422 -8.883 1 65.81 24 ASN B CA 1
ATOM 1559 C C . ASN B 1 24 ? -18.938 -17.641 -8.844 1 65.81 24 ASN B C 1
ATOM 1561 O O . ASN B 1 24 ? -19.703 -16.703 -8.656 1 65.81 24 ASN B O 1
ATOM 1565 N N . ASP B 1 25 ? -19.188 -18.844 -9.055 1 61.72 25 ASP B N 1
ATOM 1566 C CA . ASP B 1 25 ? -20.609 -19.203 -9 1 61.72 25 ASP B CA 1
ATOM 1567 C C . ASP B 1 25 ? -21.172 -18.953 -7.605 1 61.72 25 ASP B C 1
ATOM 1569 O O . ASP B 1 25 ? -22.297 -18.469 -7.469 1 61.72 25 ASP B O 1
ATOM 1573 N N . GLU B 1 26 ? -20.406 -19.281 -6.684 1 60.91 26 GLU B N 1
ATOM 1574 C CA . GLU B 1 26 ? -20.844 -19.094 -5.305 1 60.91 26 GLU B CA 1
ATOM 1575 C C . GLU B 1 26 ? -20.969 -17.609 -4.961 1 60.91 26 GLU B C 1
ATOM 1577 O O . GLU B 1 26 ? -21.906 -17.203 -4.27 1 60.91 26 GLU B O 1
ATOM 1582 N N . VAL B 1 27 ? -20.031 -16.953 -5.484 1 63.03 27 VAL B N 1
ATOM 1583 C CA . VAL B 1 27 ? -20.062 -15.523 -5.234 1 63.03 27 VAL B CA 1
ATOM 1584 C C . VAL B 1 27 ? -21.266 -14.891 -5.934 1 63.03 27 VAL B C 1
ATOM 1586 O O . VAL B 1 27 ? -21.922 -14.023 -5.371 1 63.03 27 VAL B O 1
ATOM 1589 N N . ASP B 1 28 ? -21.406 -15.336 -7.238 1 59.66 28 ASP B N 1
ATOM 1590 C CA . ASP B 1 28 ? -22.562 -14.828 -7.984 1 59.66 28 ASP B CA 1
ATOM 1591 C C . ASP B 1 28 ? -23.875 -15.188 -7.293 1 59.66 28 ASP B C 1
ATOM 1593 O O . ASP B 1 28 ? -24.797 -14.383 -7.254 1 59.66 28 ASP B O 1
ATOM 1597 N N . ARG B 1 29 ? -23.938 -16.328 -6.762 1 57.91 29 ARG B N 1
ATOM 1598 C CA . ARG B 1 29 ? -25.125 -16.766 -6.051 1 57.91 29 ARG B CA 1
ATOM 1599 C C . ARG B 1 29 ? -25.328 -15.961 -4.766 1 57.91 29 ARG B C 1
ATOM 1601 O O . ARG B 1 29 ? -26.453 -15.562 -4.445 1 57.91 29 ARG B O 1
ATOM 1608 N N . GLN B 1 30 ? -24.156 -15.797 -4.207 1 57.12 30 GLN B N 1
ATOM 1609 C CA . GLN B 1 30 ? -24.234 -15.023 -2.971 1 57.12 30 GLN B CA 1
ATOM 1610 C C . GLN B 1 30 ? -24.594 -13.57 -3.252 1 57.12 30 GLN B C 1
ATOM 1612 O O . GLN B 1 30 ? -25.375 -12.961 -2.508 1 57.12 30 GLN B O 1
ATOM 1617 N N . SER B 1 31 ? -24.016 -13.078 -4.359 1 56.97 31 SER B N 1
ATOM 1618 C CA . SER B 1 31 ? -24.344 -11.711 -4.75 1 56.97 31 SER B CA 1
ATOM 1619 C C . SER B 1 31 ? -25.812 -11.594 -5.129 1 56.97 31 SER B C 1
ATOM 1621 O O . SER B 1 31 ? -26.453 -10.57 -4.855 1 56.97 31 SER B O 1
ATOM 1623 N N . SER B 1 32 ? -26.297 -12.547 -5.906 1 55.19 32 SER B N 1
ATOM 1624 C CA . SER B 1 32 ? -27.703 -12.562 -6.273 1 55.19 32 SER B CA 1
ATOM 1625 C C . SER B 1 32 ? -28.594 -12.672 -5.039 1 55.19 32 SER B C 1
ATOM 1627 O O . SER B 1 32 ? -29.672 -12.07 -4.984 1 55.19 32 SER B O 1
ATOM 1629 N N . ARG B 1 33 ? -28.172 -13.586 -4.246 1 52.34 33 ARG B N 1
ATOM 1630 C CA . ARG B 1 33 ? -28.953 -13.711 -3.014 1 52.34 33 ARG B CA 1
ATOM 1631 C C . ARG B 1 33 ? -28.828 -12.461 -2.156 1 52.34 33 ARG B C 1
ATOM 1633 O O . ARG B 1 33 ? -29.781 -12.047 -1.502 1 52.34 33 ARG B O 1
ATOM 1640 N N . ASP B 1 34 ? -27.609 -11.953 -2.316 1 47.47 34 ASP B N 1
ATOM 1641 C CA . ASP B 1 34 ? -27.344 -10.789 -1.475 1 47.47 34 ASP B CA 1
ATOM 1642 C C . ASP B 1 34 ? -27.984 -9.531 -2.053 1 47.47 34 ASP B C 1
ATOM 1644 O O . ASP B 1 34 ? -28.078 -8.508 -1.376 1 47.47 34 ASP B O 1
ATOM 1648 N N . ARG B 1 35 ? -28.219 -9.562 -3.379 1 48.28 35 ARG B N 1
ATOM 1649 C CA . ARG B 1 35 ? -28.953 -8.422 -3.918 1 48.28 35 ARG B CA 1
ATOM 1650 C C . ARG B 1 35 ? -30.266 -8.211 -3.158 1 48.28 35 ARG B C 1
ATOM 1652 O O . ARG B 1 35 ? -30.688 -7.066 -2.963 1 48.28 35 ARG B O 1
ATOM 1659 N N . GLY B 1 36 ? -30.922 -9.211 -3.062 1 46.53 36 GLY B N 1
ATOM 1660 C CA . GLY B 1 36 ? -32.156 -8.977 -2.334 1 46.53 36 GLY B CA 1
ATOM 1661 C C . GLY B 1 36 ? -31.938 -8.641 -0.873 1 46.53 36 GLY B C 1
ATOM 1662 O O . GLY B 1 36 ? -32.75 -7.918 -0.27 1 46.53 36 GLY B O 1
ATOM 1663 N N . ASN B 1 37 ? -31.141 -9.438 -0.199 1 42 37 ASN B N 1
ATOM 1664 C CA . ASN B 1 37 ? -30.875 -9.203 1.218 1 42 37 ASN B CA 1
ATOM 1665 C C . ASN B 1 37 ? -29.734 -8.211 1.424 1 42 37 ASN B C 1
ATOM 1667 O O . ASN B 1 37 ? -28.703 -8.297 0.765 1 42 37 ASN B O 1
ATOM 1671 N N . HIS B 1 38 ? -30.016 -6.961 1.711 1 44.78 38 HIS B N 1
ATOM 1672 C CA . HIS B 1 38 ? -29.016 -5.961 2.088 1 44.78 38 HIS B CA 1
ATOM 1673 C C . HIS B 1 38 ? -27.812 -6.609 2.77 1 44.78 38 HIS B C 1
ATOM 1675 O O . HIS B 1 38 ? -27.891 -7 3.938 1 44.78 38 HIS B O 1
ATOM 1681 N N . GLN B 1 39 ? -27.312 -7.66 2.238 1 47.25 39 GLN B N 1
ATOM 1682 C CA . GLN B 1 39 ? -26.188 -8.305 2.914 1 47.25 39 GLN B CA 1
ATOM 1683 C C . GLN B 1 39 ? -25.266 -7.277 3.564 1 47.25 39 GLN B C 1
ATOM 1685 O O . GLN B 1 39 ? -24.781 -6.363 2.896 1 47.25 39 GLN B O 1
ATOM 1690 N N . CYS B 1 40 ? -25.531 -7.035 4.773 1 47.06 40 CYS B N 1
ATOM 1691 C CA . CYS B 1 40 ? -24.75 -6.191 5.668 1 47.06 40 CYS B CA 1
ATOM 1692 C C . CYS B 1 40 ? -23.266 -6.328 5.379 1 47.06 40 CYS B C 1
ATOM 1694 O O . CYS B 1 40 ? -22.75 -7.441 5.223 1 47.06 40 CYS B O 1
ATOM 1696 N N . ARG B 1 41 ? -22.766 -5.473 4.641 1 56.84 41 ARG B N 1
ATOM 1697 C CA . ARG B 1 41 ? -21.312 -5.387 4.527 1 56.84 41 ARG B CA 1
ATOM 1698 C C . ARG B 1 41 ? -20.625 -5.867 5.805 1 56.84 41 ARG B C 1
ATOM 1700 O O . ARG B 1 41 ? -21 -5.445 6.906 1 56.84 41 ARG B O 1
ATOM 1707 N N . LYS B 1 42 ? -20.125 -7.121 5.855 1 64.31 42 LYS B N 1
ATOM 1708 C CA . LYS B 1 42 ? -19.375 -7.609 7.02 1 64.31 42 LYS B CA 1
ATOM 1709 C C . LYS B 1 42 ? -18.266 -6.641 7.41 1 64.31 42 LYS B C 1
ATOM 1711 O O . LYS B 1 42 ? -17.547 -6.145 6.547 1 64.31 42 LYS B O 1
ATOM 1716 N N . PHE B 1 43 ? -18.422 -6.117 8.594 1 79.69 43 PHE B N 1
ATOM 1717 C CA . PHE B 1 43 ? -17.375 -5.289 9.18 1 79.69 43 PHE B CA 1
ATOM 1718 C C . PHE B 1 43 ? -16.047 -6.035 9.203 1 79.69 43 PHE B C 1
ATOM 1720 O O . PHE B 1 43 ? -15.992 -7.199 9.602 1 79.69 43 PHE B O 1
ATOM 1727 N N . ILE B 1 44 ? -15.094 -5.492 8.594 1 88.06 44 ILE B N 1
ATOM 1728 C CA . ILE B 1 44 ? -13.75 -6.055 8.609 1 88.06 44 ILE B CA 1
ATOM 1729 C C . ILE B 1 44 ? -12.922 -5.383 9.703 1 88.06 44 ILE B C 1
ATOM 1731 O O . ILE B 1 44 ? -12.797 -4.152 9.727 1 88.06 44 ILE B O 1
ATOM 1735 N N . ARG B 1 45 ? -12.445 -6.195 10.625 1 87 45 ARG B N 1
ATOM 1736 C CA . ARG B 1 45 ? -11.547 -5.68 11.656 1 87 45 ARG B CA 1
ATOM 1737 C C . ARG B 1 45 ? -10.109 -5.613 11.141 1 87 45 ARG B C 1
ATOM 1739 O O . ARG B 1 45 ? -9.391 -6.613 11.164 1 87 45 ARG B O 1
ATOM 1746 N N . ARG B 1 46 ? -9.547 -4.52 10.781 1 90.38 46 ARG B N 1
ATOM 1747 C CA . ARG B 1 46 ? -8.281 -4.301 10.094 1 90.38 46 ARG B CA 1
ATOM 1748 C C . ARG B 1 46 ? -7.141 -4.113 11.078 1 90.38 46 ARG B C 1
ATOM 1750 O O . ARG B 1 46 ? -5.969 -4.125 10.695 1 90.38 46 ARG B O 1
ATOM 1757 N N . ASP B 1 47 ? -7.363 -4.082 12.305 1 91.31 47 ASP B N 1
ATOM 1758 C CA . ASP B 1 47 ? -6.328 -3.756 13.281 1 91.31 47 ASP B CA 1
ATOM 1759 C C . ASP B 1 47 ? -5.711 -2.389 12.992 1 91.31 47 ASP B C 1
ATOM 1761 O O . ASP B 1 47 ? -4.512 -2.287 12.711 1 91.31 47 ASP B O 1
ATOM 1765 N N . HIS B 1 48 ? -6.426 -1.432 13.172 1 92.5 48 HIS B N 1
ATOM 1766 C CA . HIS B 1 48 ? -5.984 -0.093 12.797 1 92.5 48 HIS B CA 1
ATOM 1767 C C . HIS B 1 48 ? -4.852 0.388 13.695 1 92.5 48 HIS B C 1
ATOM 1769 O O . HIS B 1 48 ? -4.02 1.196 13.273 1 92.5 48 HIS B O 1
ATOM 1775 N N . ILE B 1 49 ? -4.805 -0.107 14.898 1 95.12 49 ILE B N 1
ATOM 1776 C CA . ILE B 1 49 ? -3.73 0.28 15.805 1 95.12 49 ILE B CA 1
ATOM 1777 C C . ILE B 1 49 ? -2.387 -0.165 15.227 1 95.12 49 ILE B C 1
ATOM 1779 O O . ILE B 1 49 ? -1.413 0.59 15.258 1 95.12 49 ILE B O 1
ATOM 1783 N N . GLN B 1 50 ? -2.367 -1.388 14.727 1 94.69 50 GLN B N 1
ATOM 1784 C CA . GLN B 1 50 ? -1.142 -1.885 14.109 1 94.69 50 GLN B CA 1
ATOM 1785 C C . GLN B 1 50 ? -0.757 -1.044 12.891 1 94.69 50 GLN B C 1
ATOM 1787 O O . GLN B 1 50 ? 0.429 -0.862 12.609 1 94.69 50 GLN B O 1
ATOM 1792 N N . GLY B 1 51 ? -1.737 -0.56 12.156 1 96.44 51 GLY B N 1
ATOM 1793 C CA . GLY B 1 51 ? -1.471 0.319 11.031 1 96.44 51 GLY B CA 1
ATOM 1794 C C . GLY B 1 51 ? -0.752 1.596 11.43 1 96.44 51 GLY B C 1
ATOM 1795 O O . GLY B 1 51 ? 0.224 1.989 10.789 1 96.44 51 GLY B O 1
ATOM 1796 N N . HIS B 1 52 ? -1.226 2.16 12.508 1 97.19 52 HIS B N 1
ATOM 1797 C CA . HIS B 1 52 ? -0.594 3.369 13.023 1 97.19 52 HIS B CA 1
ATOM 1798 C C . HIS B 1 52 ? 0.84 3.098 13.469 1 97.19 52 HIS B C 1
ATOM 1800 O O . HIS B 1 52 ? 1.75 3.865 13.148 1 97.19 52 HIS B O 1
ATOM 1806 N N . LYS B 1 53 ? 1.016 2.066 14.156 1 96.56 53 LYS B N 1
ATOM 1807 C CA . LYS B 1 53 ? 2.344 1.726 14.664 1 96.56 53 LYS B CA 1
ATOM 1808 C C . LYS B 1 53 ? 3.32 1.48 13.516 1 96.56 53 LYS B C 1
ATOM 1810 O O . LYS B 1 53 ? 4.488 1.861 13.594 1 96.56 53 LYS B O 1
ATOM 1815 N N . ARG B 1 54 ? 2.84 0.855 12.516 1 95.94 54 ARG B N 1
ATOM 1816 C CA . ARG B 1 54 ? 3.674 0.569 11.352 1 95.94 54 ARG B CA 1
ATOM 1817 C C . ARG B 1 54 ? 4.105 1.856 10.664 1 95.94 54 ARG B C 1
ATOM 1819 O O . ARG B 1 54 ? 5.277 2.018 10.312 1 95.94 54 ARG B O 1
ATOM 1826 N N . ILE B 1 55 ? 3.16 2.75 10.461 1 97.06 55 ILE B N 1
ATOM 1827 C CA . ILE B 1 55 ? 3.457 4.027 9.82 1 97.06 55 ILE B CA 1
ATOM 1828 C C . ILE B 1 55 ? 4.504 4.781 10.641 1 97.06 55 ILE B C 1
ATOM 1830 O O . ILE B 1 55 ? 5.457 5.328 10.086 1 97.06 55 ILE B O 1
ATOM 1834 N N . PHE B 1 56 ? 4.293 4.723 11.914 1 96.56 56 PHE B N 1
ATOM 1835 C CA . PHE B 1 56 ? 5.188 5.434 12.82 1 96.56 56 PHE B CA 1
ATOM 1836 C C . PHE B 1 56 ? 6.59 4.84 12.773 1 96.56 56 PHE B C 1
ATOM 1838 O O . PHE B 1 56 ? 7.578 5.574 12.703 1 96.56 56 PHE B O 1
ATOM 1845 N N . ARG B 1 57 ? 6.707 3.586 12.773 1 95.5 57 ARG B N 1
ATOM 1846 C CA . ARG B 1 57 ? 7.988 2.896 12.711 1 95.5 57 ARG B CA 1
ATOM 1847 C C . ARG B 1 57 ? 8.672 3.121 11.367 1 95.5 57 ARG B C 1
ATOM 1849 O O . ARG B 1 57 ? 9.891 3.248 11.297 1 95.5 57 ARG B O 1
ATOM 1856 N N . ASP B 1 58 ? 7.922 3.219 10.328 1 97.12 58 ASP B N 1
ATOM 1857 C CA . ASP B 1 58 ? 8.461 3.316 8.977 1 97.12 58 ASP B CA 1
ATOM 1858 C C . ASP B 1 58 ? 9.016 4.715 8.703 1 97.12 58 ASP B C 1
ATOM 1860 O O . ASP B 1 58 ? 10 4.867 7.973 1 97.12 58 ASP B O 1
ATOM 1864 N N . TYR B 1 59 ? 8.383 5.73 9.422 1 96.56 59 TYR B N 1
ATOM 1865 C CA . TYR B 1 59 ? 8.742 7.055 8.93 1 96.56 59 TYR B CA 1
ATOM 1866 C C . TYR B 1 59 ? 9.086 7.988 10.086 1 96.56 59 TYR B C 1
ATOM 1868 O O . TYR B 1 59 ? 9.789 8.984 9.906 1 96.56 59 TYR B O 1
ATOM 1876 N N . PHE B 1 60 ? 8.656 7.73 11.297 1 94.88 60 PHE B N 1
ATOM 1877 C CA . PHE B 1 60 ? 8.656 8.812 12.266 1 94.88 60 PHE B CA 1
ATOM 1878 C C . PHE B 1 60 ? 9.445 8.422 13.516 1 94.88 60 PHE B C 1
ATOM 1880 O O . PHE B 1 60 ? 9.352 9.086 14.547 1 94.88 60 PHE B O 1
ATOM 1887 N N . THR B 1 61 ? 10.125 7.383 13.445 1 94.12 61 THR B N 1
ATOM 1888 C CA . THR B 1 61 ? 11.023 7 14.531 1 94.12 61 THR B CA 1
ATOM 1889 C C . THR B 1 61 ? 12.469 7.312 14.18 1 94.12 61 THR B C 1
ATOM 1891 O O . THR B 1 61 ? 12.781 7.617 13.023 1 94.12 61 THR B O 1
ATOM 1894 N N . GLU B 1 62 ? 13.352 7.355 15.094 1 90.31 62 GLU B N 1
ATOM 1895 C CA . GLU B 1 62 ? 14.773 7.621 14.891 1 90.31 62 GLU B CA 1
ATOM 1896 C C . GLU B 1 62 ? 15.398 6.578 13.969 1 90.31 62 GLU B C 1
ATOM 1898 O O . GLU B 1 62 ? 16.25 6.902 13.141 1 90.31 62 GLU B O 1
ATOM 1903 N N . ASN B 1 63 ? 15 5.387 14.18 1 90.31 63 ASN B N 1
ATOM 1904 C CA . ASN B 1 63 ? 15.484 4.301 13.336 1 90.31 63 ASN B CA 1
ATOM 1905 C C . ASN B 1 63 ? 14.43 3.883 12.312 1 90.31 63 ASN B C 1
ATOM 1907 O O . ASN B 1 63 ? 14.141 2.693 12.156 1 90.31 63 ASN B O 1
ATOM 1911 N N . SER B 1 64 ? 13.969 4.914 11.625 1 93.5 64 SER B N 1
ATOM 1912 C CA . SER B 1 64 ? 12.914 4.633 10.664 1 93.5 64 SER B CA 1
ATOM 1913 C C . SER B 1 64 ? 13.414 3.746 9.523 1 93.5 64 SER B C 1
ATOM 1915 O O . SER B 1 64 ? 14.578 3.854 9.117 1 93.5 64 SER B O 1
ATOM 1917 N N . ILE B 1 65 ? 12.625 2.934 9.07 1 94.19 65 ILE B N 1
ATOM 1918 C CA . ILE B 1 65 ? 12.953 2.031 7.969 1 94.19 65 ILE B CA 1
ATOM 1919 C C . ILE B 1 65 ? 13.281 2.842 6.715 1 94.19 65 ILE B C 1
ATOM 1921 O O . ILE B 1 65 ? 14.266 2.568 6.031 1 94.19 65 ILE B O 1
ATOM 1925 N N . TYR B 1 66 ? 12.43 3.852 6.445 1 95 66 TYR B N 1
ATOM 1926 C CA . TYR B 1 66 ? 12.609 4.664 5.246 1 95 66 TYR B CA 1
ATOM 1927 C C . TYR B 1 66 ? 13.234 6.012 5.59 1 95 66 TYR B C 1
ATOM 1929 O O . TYR B 1 66 ? 12.727 6.73 6.457 1 95 66 TYR B O 1
ATOM 1937 N N . PRO B 1 67 ? 14.297 6.301 4.926 1 92.5 67 PRO B N 1
ATOM 1938 C CA . PRO B 1 67 ? 14.969 7.574 5.199 1 92.5 67 PRO B CA 1
ATOM 1939 C C . PRO B 1 67 ? 14.172 8.781 4.715 1 92.5 67 PRO B C 1
ATOM 1941 O O . PRO B 1 67 ? 13.188 8.625 3.986 1 92.5 67 PRO B O 1
ATOM 1944 N N . TRP B 1 68 ? 14.68 9.914 5.059 1 88.69 68 TRP B N 1
ATOM 1945 C CA . TRP B 1 68 ? 13.969 11.172 4.816 1 88.69 68 TRP B CA 1
ATOM 1946 C C . TRP B 1 68 ? 13.812 11.43 3.324 1 88.69 68 TRP B C 1
ATOM 1948 O O . TRP B 1 68 ? 12.805 11.992 2.887 1 88.69 68 TRP B O 1
ATOM 1958 N N . ASN B 1 69 ? 14.773 11.055 2.547 1 88.62 69 ASN B N 1
ATOM 1959 C CA . ASN B 1 69 ? 14.688 11.289 1.108 1 88.62 69 ASN B CA 1
ATOM 1960 C C . ASN B 1 69 ? 13.539 10.5 0.484 1 88.62 69 ASN B C 1
ATOM 1962 O O . ASN B 1 69 ? 12.859 10.992 -0.421 1 88.62 69 ASN B O 1
ATOM 1966 N N . LEU B 1 70 ? 13.32 9.273 0.994 1 92.56 70 LEU B N 1
ATOM 1967 C CA . LEU B 1 70 ? 12.203 8.484 0.501 1 92.56 70 LEU B CA 1
ATOM 1968 C C . LEU B 1 70 ? 10.875 9.07 0.965 1 92.56 70 LEU B C 1
ATOM 1970 O O . LEU B 1 70 ? 9.891 9.062 0.219 1 92.56 70 LEU B O 1
ATOM 1974 N N . PHE B 1 71 ? 10.883 9.555 2.24 1 94.38 71 PHE B N 1
ATOM 1975 C CA . PHE B 1 71 ? 9.688 10.234 2.725 1 94.38 71 PHE B CA 1
ATOM 1976 C C . PHE B 1 71 ? 9.312 11.391 1.809 1 94.38 71 PHE B C 1
ATOM 1978 O O . PHE B 1 71 ? 8.156 11.516 1.395 1 94.38 71 PHE B O 1
ATOM 1985 N N . ARG B 1 72 ? 10.25 12.172 1.487 1 92.62 72 ARG B N 1
ATOM 1986 C CA . ARG B 1 72 ? 10.008 13.359 0.664 1 92.62 72 ARG B CA 1
ATOM 1987 C C . ARG B 1 72 ? 9.477 12.969 -0.711 1 92.62 72 ARG B C 1
ATOM 1989 O O . ARG B 1 72 ? 8.562 13.609 -1.235 1 92.62 72 ARG B O 1
ATOM 1996 N N . MET B 1 73 ? 10.031 11.945 -1.221 1 91.75 73 MET B N 1
ATOM 1997 C CA . MET B 1 73 ? 9.617 11.477 -2.539 1 91.75 73 MET B CA 1
ATOM 1998 C C . MET B 1 73 ? 8.195 10.93 -2.496 1 91.75 73 MET B C 1
ATOM 2000 O O . MET B 1 73 ? 7.383 11.227 -3.373 1 91.75 73 MET B O 1
ATOM 2004 N N . ARG B 1 74 ? 7.863 10.242 -1.443 1 94.19 74 ARG B N 1
ATOM 2005 C CA . ARG B 1 74 ? 6.59 9.531 -1.374 1 94.19 74 ARG B CA 1
ATOM 2006 C C . ARG B 1 74 ? 5.465 10.461 -0.932 1 94.19 74 ARG B C 1
ATOM 2008 O O . ARG B 1 74 ? 4.328 10.336 -1.391 1 94.19 74 ARG B O 1
ATOM 2015 N N . PHE B 1 75 ? 5.781 11.43 -0.161 1 95.44 75 PHE B N 1
ATOM 2016 C CA . PHE B 1 75 ? 4.77 12.32 0.398 1 95.44 75 PHE B CA 1
ATOM 2017 C C . PHE B 1 75 ? 4.789 13.672 -0.3 1 95.44 75 PHE B C 1
ATOM 2019 O O . PHE B 1 75 ? 3.887 14.484 -0.111 1 95.44 75 PHE B O 1
ATOM 2026 N N . ARG B 1 76 ? 5.82 13.938 -1.09 1 92.69 76 ARG B N 1
ATOM 2027 C CA . ARG B 1 76 ? 5.996 15.156 -1.874 1 92.69 76 ARG B CA 1
ATOM 2028 C C . ARG B 1 76 ? 6.164 16.375 -0.967 1 92.69 76 ARG B C 1
ATOM 2030 O O . ARG B 1 76 ? 5.707 17.469 -1.299 1 92.69 76 ARG B O 1
ATOM 2037 N N . MET B 1 77 ? 6.648 16.109 0.173 1 93.12 77 MET B N 1
ATOM 2038 C CA . MET B 1 77 ? 6.938 17.141 1.155 1 93.12 77 MET B CA 1
ATOM 2039 C C . MET B 1 77 ? 7.914 16.641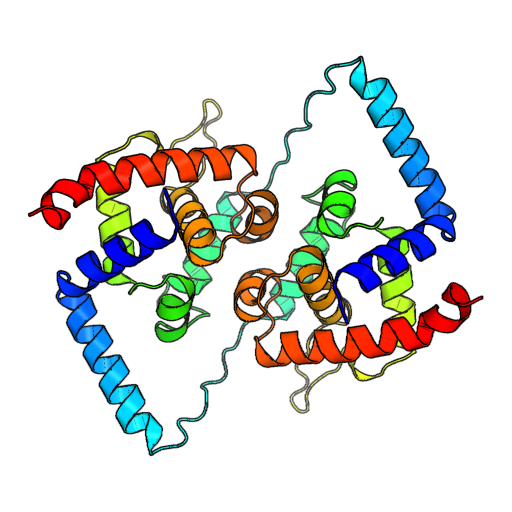 2.211 1 93.12 77 MET B C 1
ATOM 2041 O O . MET B 1 77 ? 8.156 15.438 2.314 1 93.12 77 MET B O 1
ATOM 2045 N N . SER B 1 78 ? 8.445 17.531 2.895 1 91.5 78 SER B N 1
ATOM 2046 C CA . SER B 1 78 ? 9.336 17.156 3.982 1 91.5 78 SER B CA 1
ATOM 2047 C C . SER B 1 78 ? 8.555 16.734 5.223 1 91.5 78 SER B C 1
ATOM 2049 O O . SER B 1 78 ? 7.375 17.062 5.359 1 91.5 78 SER B O 1
ATOM 2051 N N . CYS B 1 79 ? 9.25 15.977 6.109 1 92.94 79 CYS B N 1
ATOM 2052 C CA . CYS B 1 79 ? 8.617 15.492 7.332 1 92.94 79 CYS B CA 1
ATOM 2053 C C . CYS B 1 79 ? 8.164 16.656 8.203 1 92.94 79 CYS B C 1
ATOM 2055 O O . CYS B 1 79 ? 7.047 16.656 8.719 1 92.94 79 CYS B O 1
ATOM 2057 N N . PRO B 1 80 ? 8.969 17.703 8.359 1 92.44 80 PRO B N 1
ATOM 2058 C CA . PRO B 1 80 ? 8.5 18.844 9.164 1 92.44 80 PRO B CA 1
ATOM 2059 C C . PRO B 1 80 ? 7.25 19.5 8.586 1 92.44 80 PRO B C 1
ATOM 2061 O O . PRO B 1 80 ? 6.348 19.875 9.336 1 92.44 80 PRO B O 1
ATOM 2064 N N . LEU B 1 81 ? 7.211 19.641 7.273 1 93.06 81 LEU B N 1
ATOM 2065 C CA . LEU B 1 81 ? 6.012 20.203 6.664 1 93.06 81 LEU B CA 1
ATOM 2066 C C . LEU B 1 81 ? 4.809 19.297 6.883 1 93.06 81 LEU B C 1
ATOM 2068 O O . LEU B 1 81 ? 3.699 19.781 7.133 1 93.06 81 LEU B O 1
ATOM 2072 N N . PHE B 1 82 ? 5.023 17.984 6.789 1 96.25 82 PHE B N 1
ATOM 2073 C CA . PHE B 1 82 ? 3.959 17.031 7.062 1 96.25 82 PHE B CA 1
ATOM 2074 C C . PHE B 1 82 ? 3.398 17.234 8.469 1 96.25 82 PHE B C 1
ATOM 2076 O O . PHE B 1 82 ? 2.182 17.266 8.656 1 96.25 82 PHE B O 1
ATOM 2083 N N . LEU B 1 83 ? 4.238 17.344 9.406 1 95.06 83 LEU B N 1
ATOM 2084 C CA . LEU B 1 83 ? 3.82 17.469 10.797 1 95.06 83 LEU B CA 1
ATOM 2085 C C . LEU B 1 83 ? 3.086 18.797 11.016 1 95.06 83 LEU B C 1
ATOM 2087 O O . LEU B 1 83 ? 2.141 18.859 11.805 1 95.06 83 LEU B O 1
ATOM 2091 N N . LEU B 1 84 ? 3.564 19.797 10.32 1 94.38 84 LEU B N 1
ATOM 2092 C CA . LEU B 1 84 ? 2.865 21.078 10.383 1 94.38 84 LEU B CA 1
ATOM 2093 C C . LEU B 1 84 ? 1.44 20.953 9.859 1 94.38 84 LEU B C 1
ATOM 2095 O O . LEU B 1 84 ? 0.492 21.406 10.5 1 94.38 84 LEU B O 1
ATOM 2099 N N . ILE B 1 85 ? 1.321 20.344 8.703 1 94.94 85 ILE B N 1
ATOM 2100 C CA . ILE B 1 85 ? 0.012 20.141 8.094 1 94.94 85 ILE B CA 1
ATOM 2101 C C . ILE B 1 85 ? -0.86 19.281 9.016 1 94.94 85 ILE B C 1
ATOM 2103 O O . ILE B 1 85 ? -2.035 19.594 9.227 1 94.94 85 ILE B O 1
ATOM 2107 N N . LEU B 1 86 ? -0.291 18.25 9.555 1 97.5 86 LEU B N 1
ATOM 2108 C CA . LEU B 1 86 ? -0.998 17.359 10.469 1 97.5 86 LEU B CA 1
ATOM 2109 C C . LEU B 1 86 ? -1.584 18.141 11.648 1 97.5 86 LEU B C 1
ATOM 2111 O O . LEU B 1 86 ? -2.768 18.016 11.961 1 97.5 86 LEU B O 1
ATOM 2115 N N . ASN B 1 87 ? -0.811 18.969 12.195 1 96.88 87 ASN B N 1
ATOM 2116 C CA . ASN B 1 87 ? -1.231 19.734 13.359 1 96.88 87 ASN B CA 1
ATOM 2117 C C . ASN B 1 87 ? -2.322 20.75 13 1 96.88 87 ASN B C 1
ATOM 2119 O O . ASN B 1 87 ? -3.297 20.891 13.742 1 96.88 87 ASN B O 1
ATOM 2123 N N . GLU B 1 88 ? -2.156 21.406 11.906 1 95.69 88 GLU B N 1
ATOM 2124 C CA . GLU B 1 88 ? -3.125 22.422 11.484 1 95.69 88 GLU B CA 1
ATOM 2125 C C . GLU B 1 88 ? -4.469 21.781 11.141 1 95.69 88 GLU B C 1
ATOM 2127 O O . GLU B 1 88 ? -5.523 22.297 11.523 1 95.69 88 GLU B O 1
ATOM 2132 N N . 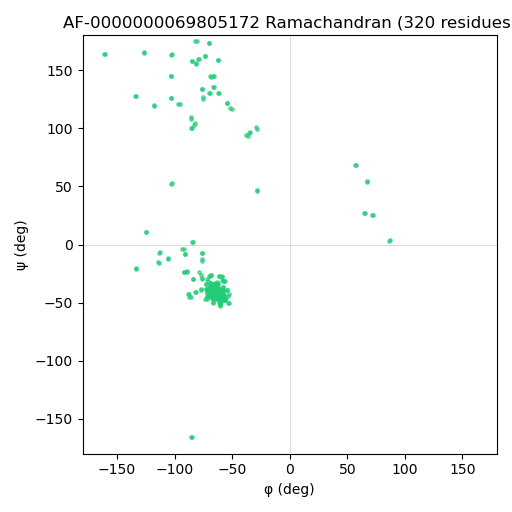VAL B 1 89 ? -4.434 20.734 10.414 1 97 89 VAL B N 1
ATOM 2133 C CA . VAL B 1 89 ? -5.652 20.062 9.984 1 97 89 VAL B CA 1
ATOM 2134 C C . VAL B 1 89 ? -6.375 19.484 11.195 1 97 89 VAL B C 1
ATOM 2136 O O . VAL B 1 89 ? -7.602 19.578 11.305 1 97 89 VAL B O 1
ATOM 2139 N N . GLU B 1 90 ? -5.637 18.844 12.062 1 97.75 90 GLU B N 1
ATOM 2140 C CA . GLU B 1 90 ? -6.211 18.266 13.273 1 97.75 90 GLU B CA 1
ATOM 2141 C C . GLU B 1 90 ? -6.855 19.328 14.148 1 97.75 90 GLU B C 1
ATOM 2143 O O . GLU B 1 90 ? -7.91 19.094 14.75 1 97.75 90 GLU B O 1
ATOM 2148 N N . SER B 1 91 ? -6.23 20.469 14.227 1 97.19 91 SER B N 1
ATOM 2149 C CA . SER B 1 91 ? -6.73 21.562 15.047 1 97.19 91 SER B CA 1
ATOM 2150 C C . SER B 1 91 ? -7.98 22.188 14.438 1 97.19 91 SER B C 1
ATOM 2152 O O . SER B 1 91 ? -8.867 22.641 15.156 1 97.19 91 SER B O 1
ATOM 2154 N N . TYR B 1 92 ? -8.062 22.141 13.188 1 97 92 TYR B N 1
ATOM 2155 C CA . TYR B 1 92 ? -9.133 22.844 12.484 1 97 92 TYR B CA 1
ATOM 2156 C C . TYR B 1 92 ? -10.375 21.969 12.383 1 97 92 TYR B C 1
ATOM 2158 O O . TYR B 1 92 ? -11.5 22.469 12.5 1 97 92 TYR B O 1
ATOM 2166 N N . GLU B 1 93 ? -10.227 20.734 12.031 1 97.94 93 GLU B N 1
ATOM 2167 C CA . GLU B 1 93 ? -11.352 19.859 11.727 1 97.94 93 GLU B CA 1
ATOM 2168 C C . GLU B 1 93 ? -11.414 18.672 12.703 1 97.94 93 GLU B C 1
ATOM 2170 O O . GLU B 1 93 ? -10.531 17.812 12.695 1 97.94 93 GLU B O 1
ATOM 2175 N N . GLN B 1 94 ? -12.516 18.516 13.461 1 97.75 94 GLN B N 1
ATOM 2176 C CA . GLN B 1 94 ? -12.703 17.516 14.516 1 97.75 94 GLN B CA 1
ATOM 2177 C C . GLN B 1 94 ? -12.617 16.109 13.969 1 97.75 94 GLN B C 1
ATOM 2179 O O . GLN B 1 94 ? -12.172 15.188 14.664 1 97.75 94 GLN B O 1
ATOM 2184 N N . TYR B 1 95 ? -12.922 15.914 12.789 1 98.06 95 TYR B N 1
ATOM 2185 C CA . TYR B 1 95 ? -12.914 14.609 12.148 1 98.06 95 TYR B CA 1
ATOM 2186 C C . TYR B 1 95 ? -11.539 13.953 12.258 1 98.06 95 TYR B C 1
ATOM 2188 O O . TYR B 1 95 ? -11.438 12.734 12.359 1 98.06 95 TYR B O 1
ATOM 2196 N N . PHE B 1 96 ? -10.562 14.758 12.273 1 98.44 96 PHE B N 1
ATOM 2197 C CA . PHE B 1 96 ? -9.211 14.219 12.18 1 98.44 96 PHE B CA 1
ATOM 2198 C C . PHE B 1 96 ? -8.641 13.945 13.57 1 98.44 96 PHE B C 1
ATOM 2200 O O . PHE B 1 96 ? -7.586 13.328 13.703 1 98.44 96 PHE B O 1
ATOM 2207 N N . VAL B 1 97 ? -9.359 14.391 14.586 1 97.75 97 VAL B N 1
ATOM 2208 C CA . VAL B 1 97 ? -8.938 14.094 15.953 1 97.75 97 VAL B CA 1
ATOM 2209 C C . VAL B 1 97 ? -9.25 12.641 16.281 1 97.75 97 VAL B C 1
ATOM 2211 O O . VAL B 1 97 ? -10.359 12.156 16.031 1 97.75 97 VAL B O 1
ATOM 2214 N N . GLN B 1 98 ? -8.289 11.914 16.703 1 97.25 98 GLN B N 1
ATOM 2215 C CA . GLN B 1 98 ? -8.477 10.516 17.094 1 97.25 98 GLN B CA 1
ATOM 2216 C C . GLN B 1 98 ? -9.453 10.398 18.25 1 97.25 98 GLN B C 1
ATOM 2218 O O . GLN B 1 98 ? -9.297 11.062 19.281 1 97.25 98 GLN B O 1
ATOM 2223 N N . ARG B 1 99 ? -10.375 9.531 18.062 1 94.88 99 ARG B N 1
ATOM 2224 C CA . ARG B 1 99 ? -11.391 9.352 19.094 1 94.88 99 ARG B CA 1
ATOM 2225 C C . ARG B 1 99 ? -11.5 7.887 19.5 1 94.88 99 ARG B C 1
ATOM 2227 O O . ARG B 1 99 ? -10.914 7.012 18.859 1 94.88 99 ARG B O 1
ATOM 2234 N N . ARG B 1 100 ? -12.164 7.648 20.641 1 92.62 100 ARG B N 1
ATOM 2235 C CA . ARG B 1 100 ? -12.539 6.316 21.094 1 92.62 100 ARG B CA 1
ATOM 2236 C C . ARG B 1 100 ? -14.016 6.051 20.859 1 92.62 100 ARG B C 1
ATOM 2238 O O . ARG B 1 100 ? -14.836 6.969 20.906 1 92.62 100 ARG B O 1
ATOM 2245 N N . ASP B 1 101 ? -14.258 4.777 20.531 1 85.38 101 ASP B N 1
ATOM 2246 C CA . ASP B 1 101 ? -15.664 4.445 20.359 1 85.38 101 ASP B CA 1
ATOM 2247 C C . ASP B 1 101 ? -16.344 4.195 21.703 1 85.38 101 ASP B C 1
ATOM 2249 O O . ASP B 1 101 ? -15.734 4.402 22.766 1 85.38 101 ASP B O 1
ATOM 2253 N N . SER B 1 102 ? -17.609 3.99 21.625 1 90.25 102 SER B N 1
ATOM 2254 C CA . SER B 1 102 ? -18.406 3.842 22.844 1 90.25 102 SER B CA 1
ATOM 2255 C C . SER B 1 102 ? -17.906 2.68 23.688 1 90.25 102 SER B C 1
ATOM 2257 O O . SER B 1 102 ? -18.094 2.66 24.906 1 90.25 102 SER B O 1
ATOM 2259 N N . ALA B 1 103 ? -17.266 1.646 23.016 1 91.19 103 ALA B N 1
ATOM 2260 C CA . ALA B 1 103 ? -16.703 0.484 23.703 1 91.19 103 ALA B CA 1
ATOM 2261 C C . ALA B 1 103 ? -15.297 0.763 24.203 1 91.19 103 ALA B C 1
ATOM 2263 O O . ALA B 1 103 ? -14.648 -0.12 24.766 1 91.19 103 ALA B O 1
ATOM 2264 N N . GLY B 1 104 ? -14.789 2.029 23.984 1 89.19 104 GLY B N 1
ATOM 2265 C CA . GLY B 1 104 ? -13.477 2.42 24.469 1 89.19 104 GLY B CA 1
ATOM 2266 C C . GLY B 1 104 ? -12.359 2.061 23.5 1 89.19 104 GLY B C 1
ATOM 2267 O O . GLY B 1 104 ? -11.18 2.248 23.797 1 89.19 104 GLY B O 1
ATOM 2268 N N . ARG B 1 105 ? -12.734 1.545 22.406 1 90.12 105 ARG B N 1
ATOM 2269 C CA . ARG B 1 105 ? -11.727 1.172 21.422 1 90.12 105 ARG B CA 1
ATOM 2270 C C . ARG B 1 105 ? -11.188 2.402 20.703 1 90.12 105 ARG B C 1
ATOM 2272 O O . ARG B 1 105 ? -11.945 3.307 20.344 1 90.12 105 ARG B O 1
ATOM 2279 N N . ILE B 1 106 ? -9.836 2.391 20.625 1 93.81 106 ILE B N 1
ATOM 2280 C CA . ILE B 1 106 ? -9.18 3.521 19.984 1 93.81 106 ILE B CA 1
ATOM 2281 C C . ILE B 1 106 ? -9.469 3.502 18.484 1 93.81 106 ILE B C 1
ATOM 2283 O O . ILE B 1 106 ? -9.352 2.459 17.828 1 93.81 106 ILE B O 1
ATOM 2287 N N . GLY B 1 107 ? -9.898 4.629 17.969 1 94.94 107 GLY B N 1
ATOM 2288 C CA . GLY B 1 107 ? -10.18 4.75 16.547 1 94.94 107 GLY B CA 1
ATOM 2289 C C . GLY B 1 107 ? -8.953 5.082 15.727 1 94.94 107 GLY B C 1
ATOM 2290 O O . GLY B 1 107 ? -7.824 4.898 16.172 1 94.94 107 GLY B O 1
ATOM 2291 N N . LEU B 1 108 ? -9.18 5.477 14.531 1 97.25 108 LEU B N 1
ATOM 2292 C CA . LEU B 1 108 ? -8.117 5.859 13.602 1 97.25 108 LEU B CA 1
ATOM 2293 C C . LEU B 1 108 ? -7.402 7.117 14.086 1 97.25 108 LEU B C 1
ATOM 2295 O O . LEU B 1 108 ? -8.039 8.047 14.586 1 97.25 108 LEU B O 1
ATOM 2299 N N . SER B 1 109 ? -6.117 7.07 14 1 97.81 109 SER B N 1
ATOM 2300 C CA . SER B 1 109 ? -5.34 8.242 14.391 1 97.81 109 SER B CA 1
ATOM 2301 C C . SER B 1 109 ? -5.449 9.352 13.352 1 97.81 109 SER B C 1
ATOM 2303 O O . SER B 1 109 ? -5.844 9.102 12.211 1 97.81 109 SER B O 1
ATOM 2305 N N . SER B 1 110 ? -5.102 10.562 13.766 1 97.94 110 SER B N 1
ATOM 2306 C CA . SER B 1 110 ? -5.039 11.688 12.844 1 97.94 110 SER B CA 1
ATOM 2307 C C . SER B 1 110 ? -4.062 11.414 11.703 1 97.94 110 SER B C 1
ATOM 2309 O O . SER B 1 110 ? -4.348 11.734 10.547 1 97.94 110 SER B O 1
ATOM 2311 N N . MET B 1 111 ? -3.02 10.742 12.062 1 97.88 111 MET B N 1
ATOM 2312 C CA . MET B 1 111 ? -1.971 10.43 11.102 1 97.88 111 MET B CA 1
ATOM 2313 C C . MET B 1 111 ? -2.494 9.5 10.008 1 97.88 111 MET B C 1
ATOM 2315 O O . MET B 1 111 ? -2.24 9.719 8.82 1 97.88 111 MET B O 1
ATOM 2319 N N . GLN B 1 112 ? -3.189 8.531 10.422 1 98.56 112 GLN B N 1
ATOM 2320 C CA . GLN B 1 112 ? -3.744 7.586 9.461 1 98.56 112 GLN B CA 1
ATOM 2321 C C . GLN B 1 112 ? -4.699 8.281 8.492 1 98.56 112 GLN B C 1
ATOM 2323 O O . GLN B 1 112 ? -4.621 8.07 7.281 1 98.56 112 GLN B O 1
ATOM 2328 N N . LYS B 1 113 ? -5.574 9.133 9.016 1 98.69 113 LYS B N 1
ATOM 2329 C CA . LYS B 1 113 ? -6.574 9.812 8.195 1 98.69 113 LYS B CA 1
ATOM 2330 C C . LYS B 1 113 ? -5.918 10.805 7.238 1 98.69 113 LYS B C 1
ATOM 2332 O O . LYS B 1 113 ? -6.344 10.938 6.09 1 98.69 113 LYS B O 1
ATOM 2337 N N . ILE B 1 114 ? -4.902 11.391 7.668 1 98.56 114 ILE B N 1
ATOM 2338 C CA . ILE B 1 114 ? -4.238 12.398 6.852 1 98.56 114 ILE B CA 1
ATOM 2339 C C . ILE B 1 114 ? -3.314 11.727 5.84 1 98.56 114 ILE B C 1
ATOM 2341 O O . ILE B 1 114 ? -3.285 12.102 4.668 1 98.56 114 ILE B O 1
ATOM 2345 N N . ILE B 1 115 ? -2.611 10.703 6.234 1 98.62 115 ILE B N 1
ATOM 2346 C CA . ILE B 1 115 ? -1.675 10.023 5.352 1 98.62 115 ILE B CA 1
ATOM 2347 C C . ILE B 1 115 ? -2.438 9.336 4.223 1 98.62 115 ILE B C 1
ATOM 2349 O O . ILE B 1 115 ? -2.012 9.375 3.064 1 98.62 115 ILE B O 1
ATOM 2353 N N . VAL B 1 116 ? -3.527 8.75 4.547 1 98.56 116 VAL B N 1
ATOM 2354 C CA . VAL B 1 116 ? -4.305 8.102 3.492 1 98.56 116 VAL B CA 1
ATOM 2355 C C . VAL B 1 116 ? -4.703 9.141 2.443 1 98.56 116 VAL B C 1
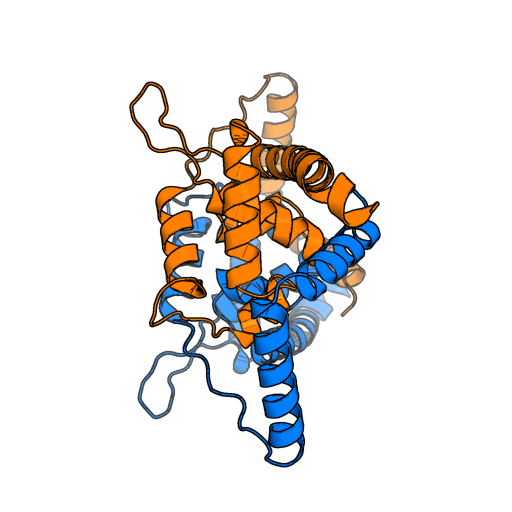ATOM 2357 O O . VAL B 1 116 ? -4.641 8.867 1.241 1 98.56 116 VAL B O 1
ATOM 2360 N N . SER B 1 117 ? -5.082 10.344 2.867 1 98.38 117 SER B N 1
ATOM 2361 C CA . SER B 1 117 ? -5.492 11.422 1.974 1 98.38 117 SER B CA 1
ATOM 2362 C C . SER B 1 117 ? -4.324 11.906 1.121 1 98.38 117 SER B C 1
ATOM 2364 O O . SER B 1 117 ? -4.453 12.039 -0.098 1 98.38 117 SER B O 1
ATOM 2366 N N . LEU B 1 118 ? -3.234 12.008 1.742 1 97.44 118 LEU B N 1
ATOM 2367 C CA . LEU B 1 118 ? -2.053 12.531 1.065 1 97.44 118 LEU B CA 1
ATOM 2368 C C . LEU B 1 118 ? -1.537 11.539 0.027 1 97.44 118 LEU B C 1
ATOM 2370 O O . LEU B 1 118 ? -1.142 11.938 -1.072 1 97.44 118 LEU B O 1
ATOM 2374 N N . ARG B 1 119 ? -1.567 10.305 0.401 1 96.94 119 ARG B N 1
ATOM 2375 C CA . ARG B 1 119 ? -1.085 9.281 -0.521 1 96.94 119 ARG B CA 1
ATOM 2376 C C . ARG B 1 119 ? -2.027 9.133 -1.71 1 96.94 119 ARG B C 1
ATOM 2378 O O . ARG B 1 119 ? -1.579 8.938 -2.842 1 96.94 119 ARG B O 1
ATOM 2385 N N . MET B 1 120 ? -3.275 9.195 -1.464 1 97.5 120 MET B N 1
ATOM 2386 C CA . MET B 1 120 ? -4.246 9.141 -2.555 1 97.5 120 MET B CA 1
ATOM 2387 C C . MET B 1 120 ? -4.086 10.336 -3.482 1 97.5 120 MET B C 1
ATOM 2389 O O . MET B 1 120 ? -4.176 10.203 -4.703 1 97.5 120 MET B O 1
ATOM 2393 N N . LEU B 1 121 ? -3.797 11.453 -2.949 1 95.5 121 LEU B N 1
ATOM 2394 C CA . LEU B 1 121 ? -3.586 12.656 -3.748 1 95.5 121 LEU B CA 1
ATOM 2395 C C . LEU B 1 121 ? -2.266 12.578 -4.508 1 95.5 121 LEU B C 1
ATOM 2397 O O . LEU B 1 121 ? -2.188 12.977 -5.672 1 95.5 121 LEU B O 1
ATOM 2401 N N . ALA B 1 122 ? -1.207 12.07 -3.871 1 94.75 122 ALA B N 1
ATOM 2402 C CA . ALA B 1 122 ? 0.138 12.047 -4.441 1 94.75 122 ALA B CA 1
ATOM 2403 C C . ALA B 1 122 ? 0.246 11.008 -5.551 1 94.75 122 ALA B C 1
ATOM 2405 O O . ALA B 1 122 ? 0.897 11.242 -6.57 1 94.75 122 ALA B O 1
ATOM 2406 N N . TYR B 1 123 ? -0.395 9.875 -5.375 1 95.31 123 TYR B N 1
ATOM 2407 C CA . TYR B 1 123 ? -0.17 8.742 -6.266 1 95.31 123 TYR B CA 1
ATOM 2408 C C . TYR B 1 123 ? -1.424 8.422 -7.074 1 95.31 123 TYR B C 1
ATOM 2410 O O . TYR B 1 123 ? -1.363 7.695 -8.062 1 95.31 123 TYR B O 1
ATOM 2418 N N . GLY B 1 124 ? -2.533 8.922 -6.691 1 94.94 124 GLY B N 1
ATOM 2419 C CA . GLY B 1 124 ? -3.779 8.602 -7.367 1 94.94 124 GLY B CA 1
ATOM 2420 C C . GLY B 1 124 ? -4.254 7.184 -7.105 1 94.94 124 GLY B C 1
ATOM 2421 O O . GLY B 1 124 ? -4.93 6.582 -7.945 1 94.94 124 GLY B O 1
ATOM 2422 N N . VAL B 1 125 ? -3.879 6.621 -6.023 1 95.44 125 VAL B N 1
ATOM 2423 C CA . VAL B 1 125 ? -4.277 5.258 -5.684 1 95.44 125 VAL B CA 1
ATOM 2424 C C . VAL B 1 125 ? -5.68 5.27 -5.078 1 95.44 125 VAL B C 1
ATOM 2426 O O . VAL B 1 125 ? -6.129 6.289 -4.551 1 95.44 125 VAL B O 1
ATOM 2429 N N . THR B 1 126 ? -6.367 4.109 -5.184 1 96.25 126 THR B N 1
ATOM 2430 C CA . THR B 1 126 ? -7.723 3.996 -4.664 1 96.25 126 THR B CA 1
ATOM 2431 C C . THR B 1 126 ? -7.707 3.656 -3.178 1 96.25 126 THR B C 1
ATOM 2433 O O . THR B 1 126 ? -6.719 3.123 -2.668 1 96.25 126 THR B O 1
ATOM 2436 N N . GLY B 1 127 ? -8.828 3.982 -2.561 1 96.12 127 GLY B N 1
ATOM 2437 C CA . GLY B 1 127 ? -8.969 3.725 -1.136 1 96.12 127 GLY B CA 1
ATOM 2438 C C . GLY B 1 127 ? -8.898 2.25 -0.788 1 96.12 127 GLY B C 1
ATOM 2439 O O . GLY B 1 127 ? -8.438 1.882 0.294 1 96.12 127 GLY B O 1
ATOM 2440 N N . ASP B 1 128 ? -9.367 1.461 -1.657 1 95 128 ASP B N 1
ATOM 2441 C CA . ASP B 1 128 ? -9.336 0.025 -1.397 1 95 128 ASP B CA 1
ATOM 2442 C C . ASP B 1 128 ? -7.906 -0.51 -1.416 1 95 128 ASP B C 1
ATOM 2444 O O . ASP B 1 128 ? -7.574 -1.433 -0.669 1 95 128 ASP B O 1
ATOM 2448 N N . PHE B 1 129 ? -7.094 0.077 -2.25 1 96.38 129 PHE B N 1
ATOM 2449 C CA . PHE B 1 129 ? -5.715 -0.374 -2.383 1 96.38 129 PHE B CA 1
ATOM 2450 C C . PHE B 1 129 ? -4.898 0.012 -1.155 1 96.38 129 PHE B C 1
ATOM 2452 O O . PHE B 1 129 ? -4.121 -0.796 -0.639 1 96.38 129 PHE B O 1
ATOM 2459 N N . ILE B 1 130 ? -5.047 1.22 -0.7 1 96.56 130 ILE B N 1
ATOM 2460 C CA . ILE B 1 130 ? -4.172 1.742 0.344 1 96.56 130 ILE B CA 1
ATOM 2461 C C . ILE B 1 130 ? -4.57 1.153 1.694 1 96.56 130 ILE B C 1
ATOM 2463 O O . ILE B 1 130 ? -3.828 1.27 2.672 1 96.56 130 ILE B O 1
ATOM 2467 N N . ASP B 1 131 ? -5.652 0.436 1.773 1 97.56 131 ASP B N 1
ATOM 2468 C CA . ASP B 1 131 ? -6.18 -0.217 2.967 1 97.56 131 ASP B CA 1
ATOM 2469 C C . ASP B 1 131 ? -5.137 -1.128 3.605 1 97.56 131 ASP B C 1
ATOM 2471 O O . ASP B 1 131 ? -4.977 -1.139 4.828 1 97.56 131 ASP B O 1
ATOM 2475 N N . GLU B 1 132 ? -4.395 -1.803 2.84 1 97.12 132 GLU B N 1
ATOM 2476 C CA . GLU B 1 132 ? -3.5 -2.852 3.322 1 97.12 132 GLU B CA 1
ATOM 2477 C C . GLU B 1 132 ? -2.367 -2.27 4.164 1 97.12 132 GLU B C 1
ATOM 2479 O O . GLU B 1 132 ? -1.959 -2.865 5.16 1 97.12 132 GLU B O 1
ATOM 2484 N N . TYR B 1 133 ? -1.955 -1.146 3.74 1 97.62 133 TYR B N 1
ATOM 2485 C CA . TYR B 1 133 ? -0.83 -0.554 4.457 1 97.62 133 TYR B CA 1
ATOM 2486 C C . TYR B 1 133 ? -1.312 0.284 5.633 1 97.62 133 TYR B C 1
ATOM 2488 O O . TYR B 1 133 ? -0.797 0.156 6.746 1 97.62 133 TYR B O 1
ATOM 2496 N N . ILE B 1 134 ? -2.361 1.076 5.434 1 98.12 134 ILE B N 1
ATOM 2497 C CA . ILE B 1 134 ? -2.781 2.066 6.418 1 98.12 134 ILE B CA 1
ATOM 2498 C C . ILE B 1 134 ? -3.814 1.451 7.359 1 98.12 134 ILE B C 1
ATOM 2500 O O . ILE B 1 134 ? -4.023 1.944 8.469 1 98.12 134 ILE B O 1
ATOM 2504 N N . ARG B 1 135 ? -4.492 0.435 6.926 1 97.75 135 ARG B N 1
ATOM 2505 C CA . ARG B 1 135 ? -5.539 -0.242 7.684 1 97.75 135 ARG B CA 1
ATOM 2506 C C . ARG B 1 135 ? -6.742 0.671 7.891 1 97.75 135 ARG B C 1
ATOM 2508 O O . ARG B 1 135 ? -7.215 0.835 9.016 1 97.75 135 ARG B O 1
ATOM 2515 N N . ILE B 1 136 ? -7.219 1.166 6.805 1 96.88 136 ILE B N 1
ATOM 2516 C CA . ILE B 1 136 ? -8.383 2.041 6.738 1 96.88 136 ILE B CA 1
ATOM 2517 C C . ILE B 1 136 ? -9.312 1.579 5.617 1 96.88 136 ILE B C 1
ATOM 2519 O O . ILE B 1 136 ? -8.859 1.263 4.516 1 96.88 136 ILE B O 1
ATOM 2523 N N . GLY B 1 137 ? -10.594 1.39 5.953 1 95.19 137 GLY B N 1
ATOM 2524 C CA . GLY B 1 137 ? -11.555 0.962 4.945 1 95.19 137 GLY B CA 1
ATOM 2525 C C . GLY B 1 137 ? -11.719 1.961 3.816 1 95.19 137 GLY B C 1
ATOM 2526 O O . GLY B 1 137 ? -11.5 3.16 4.004 1 95.19 137 GLY B O 1
ATOM 2527 N N . GLU B 1 138 ? -12.18 1.504 2.76 1 95.94 138 GLU B N 1
ATOM 2528 C CA . GLU B 1 138 ? -12.305 2.311 1.55 1 95.94 138 GLU B CA 1
ATOM 2529 C C . GLU B 1 138 ? -13.227 3.504 1.771 1 95.94 138 GLU B C 1
ATOM 2531 O O . GLU B 1 138 ? -12.891 4.633 1.398 1 95.94 138 GLU B O 1
ATOM 2536 N N . SER B 1 139 ? -14.398 3.27 2.293 1 96.06 139 SER B N 1
ATOM 2537 C CA . SER B 1 139 ? -15.352 4.348 2.506 1 96.06 139 SER B CA 1
ATOM 2538 C C . SER B 1 139 ? -14.789 5.41 3.443 1 96.06 139 SER B C 1
ATOM 2540 O O . SER B 1 139 ? -14.992 6.609 3.225 1 96.06 139 SER B O 1
ATOM 2542 N N . THR B 1 140 ? -14.078 5 4.484 1 97.38 140 THR B N 1
ATOM 2543 C CA . THR B 1 140 ? -13.453 5.93 5.422 1 97.38 140 THR B CA 1
ATOM 2544 C C . THR B 1 140 ? -12.305 6.68 4.754 1 97.38 140 THR B C 1
ATOM 2546 O O . THR B 1 140 ? -12.102 7.867 5.016 1 97.38 140 THR B O 1
ATOM 2549 N N . ALA B 1 141 ? -11.555 5.98 3.873 1 98.19 141 ALA B N 1
ATOM 2550 C CA . ALA B 1 141 ? -10.484 6.613 3.111 1 98.19 141 ALA B CA 1
ATOM 2551 C C . ALA B 1 141 ? -11.023 7.734 2.229 1 98.19 141 ALA B C 1
ATOM 2553 O O . ALA B 1 141 ? -10.469 8.836 2.199 1 98.19 141 ALA B O 1
ATOM 2554 N N . ILE B 1 142 ? -12.086 7.469 1.57 1 98.31 142 ILE B N 1
ATOM 2555 C CA . ILE B 1 142 ? -12.703 8.438 0.676 1 98.31 142 ILE B CA 1
ATOM 2556 C C . ILE B 1 142 ? -13.234 9.625 1.485 1 98.31 142 ILE B C 1
ATOM 2558 O O . ILE B 1 142 ? -13.062 10.781 1.095 1 98.31 142 ILE B O 1
ATOM 2562 N N . GLU B 1 143 ? -13.844 9.289 2.58 1 98.56 143 GLU B N 1
ATOM 2563 C CA . GLU B 1 143 ? -14.336 10.344 3.461 1 98.56 143 GLU B CA 1
ATOM 2564 C C . GLU B 1 143 ? -13.188 11.211 3.98 1 98.56 143 GLU B C 1
ATOM 2566 O O . GLU B 1 143 ? -13.305 12.438 4.012 1 98.56 143 GLU B O 1
ATOM 2571 N N . SER B 1 144 ? -12.141 10.602 4.438 1 98.56 144 SER B N 1
ATOM 2572 C CA . SER B 1 144 ? -10.969 11.328 4.906 1 98.56 144 SER B CA 1
ATOM 2573 C C . SER B 1 144 ? -10.406 12.242 3.818 1 98.56 144 SER B C 1
ATOM 2575 O O . SER B 1 144 ? -10.039 13.383 4.09 1 98.56 144 SER B O 1
ATOM 2577 N N . LEU B 1 145 ? -10.344 11.727 2.617 1 98.38 145 LEU B N 1
ATOM 2578 C CA . LEU B 1 145 ? -9.844 12.5 1.483 1 98.38 145 LEU B CA 1
ATOM 2579 C C . LEU B 1 145 ? -10.703 13.734 1.238 1 98.38 145 LEU B C 1
ATOM 2581 O O . LEU B 1 145 ? -10.18 14.82 1.002 1 98.38 145 LEU B O 1
ATOM 2585 N N . LYS B 1 146 ? -11.977 13.562 1.255 1 98.25 146 LYS B N 1
ATOM 2586 C CA . LYS B 1 146 ? -12.906 14.664 1.046 1 98.25 146 LYS B CA 1
ATOM 2587 C C . LYS B 1 146 ? -12.727 15.742 2.111 1 98.25 146 LYS B C 1
ATOM 2589 O O . LYS B 1 146 ? -12.578 16.922 1.788 1 98.25 146 LYS B O 1
ATOM 2594 N N . LYS B 1 147 ? -12.773 15.312 3.312 1 98.44 147 LYS B N 1
ATOM 2595 C CA . LYS B 1 147 ? -12.641 16.25 4.426 1 98.44 147 LYS B CA 1
ATOM 2596 C C . LYS B 1 147 ? -11.273 16.906 4.43 1 98.44 147 LYS B C 1
ATOM 2598 O O . LYS B 1 147 ? -11.148 18.094 4.727 1 98.44 147 LYS B O 1
ATOM 2603 N N . PHE B 1 148 ? -10.266 16.141 4.125 1 98.12 148 PHE B N 1
ATOM 2604 C CA . PHE B 1 148 ? -8.914 16.703 4.055 1 98.12 148 PHE B CA 1
ATOM 2605 C C . PHE B 1 148 ? -8.828 17.781 2.984 1 98.12 148 PHE B C 1
ATOM 2607 O O . PHE B 1 148 ? -8.281 18.859 3.225 1 98.12 148 PHE B O 1
ATOM 2614 N N . SER B 1 149 ? -9.312 17.453 1.811 1 96.38 149 SER B N 1
ATOM 2615 C CA . SER B 1 149 ? -9.281 18.375 0.686 1 96.38 149 SER B CA 1
ATOM 2616 C C . SER B 1 149 ? -9.984 19.688 1.026 1 96.38 149 SER B C 1
ATOM 2618 O O . SER B 1 149 ? -9.508 20.766 0.675 1 96.38 149 SER B O 1
ATOM 2620 N N . GLU B 1 150 ? -11.07 19.531 1.723 1 95.69 150 GLU B N 1
ATOM 2621 C CA . GLU B 1 150 ? -11.805 20.719 2.15 1 95.69 150 GLU B CA 1
ATOM 2622 C C . GLU B 1 150 ? -11.031 21.484 3.219 1 95.69 150 GLU B C 1
ATOM 2624 O O . GLU B 1 150 ? -10.922 22.719 3.154 1 95.69 150 GLU B O 1
ATOM 2629 N N . THR B 1 151 ? -10.492 20.844 4.152 1 96.44 151 THR B N 1
ATOM 2630 C CA . THR B 1 151 ? -9.844 21.438 5.312 1 96.44 151 THR B CA 1
ATOM 2631 C C . THR B 1 151 ? -8.555 22.156 4.906 1 96.44 151 THR B C 1
ATOM 2633 O O . THR B 1 151 ? -8.289 23.281 5.355 1 96.44 151 THR B O 1
ATOM 2636 N N . ILE B 1 152 ? -7.789 21.516 4.09 1 94.12 152 ILE B N 1
ATOM 2637 C CA . ILE B 1 152 ? -6.484 22.062 3.74 1 94.12 152 ILE B CA 1
ATOM 2638 C C . ILE B 1 152 ? -6.668 23.359 2.955 1 94.12 152 ILE B C 1
ATOM 2640 O O . ILE B 1 152 ? -5.871 24.297 3.09 1 94.12 152 ILE B O 1
ATOM 2644 N N . VAL B 1 153 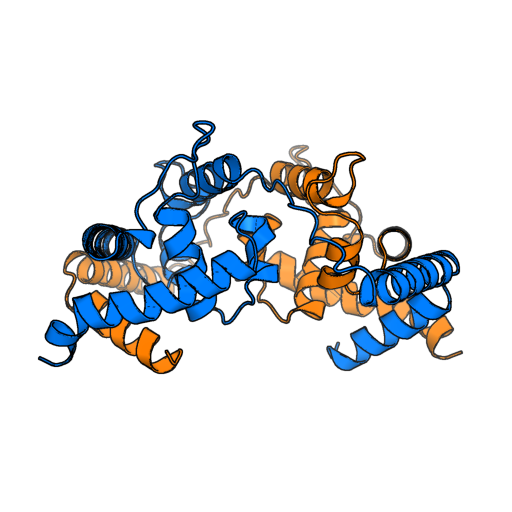? -7.656 23.438 2.176 1 90.88 153 VAL B N 1
ATOM 2645 C CA . VAL B 1 153 ? -7.973 24.656 1.438 1 90.88 153 VAL B CA 1
ATOM 2646 C C . VAL B 1 153 ? -8.414 25.75 2.408 1 90.88 153 VAL B C 1
ATOM 2648 O O . VAL B 1 153 ? -7.988 26.891 2.299 1 90.88 153 VAL B O 1
ATOM 2651 N N . SER B 1 154 ? -9.211 25.359 3.281 1 91.5 154 SER B N 1
ATOM 2652 C CA . SER B 1 154 ? -9.719 26.328 4.254 1 91.5 154 SER B CA 1
ATOM 2653 C C . SER B 1 154 ? -8.602 26.875 5.133 1 91.5 154 SER B C 1
ATOM 2655 O O . SER B 1 154 ? -8.594 28.047 5.484 1 91.5 154 SER B O 1
ATOM 2657 N N . VAL B 1 155 ? -7.707 26.062 5.508 1 91.62 155 VAL B N 1
ATOM 2658 C CA . VAL B 1 155 ? -6.629 26.422 6.43 1 91.62 155 VAL B CA 1
ATOM 2659 C C . VAL B 1 155 ? -5.57 27.234 5.691 1 91.62 155 VAL B C 1
ATOM 2661 O O . VAL B 1 155 ? -5.043 28.203 6.234 1 91.62 155 VAL B O 1
ATOM 2664 N N . PHE B 1 156 ? -5.25 26.875 4.434 1 86.75 156 PHE B N 1
ATOM 2665 C CA . PHE B 1 156 ? -4.07 27.469 3.799 1 86.75 156 PHE B CA 1
ATOM 2666 C C . PHE B 1 156 ? -4.473 28.375 2.645 1 86.75 156 PHE B C 1
ATOM 2668 O O . PHE B 1 156 ? -3.617 29 2.02 1 86.75 156 PHE B O 1
ATOM 2675 N N . SER B 1 157 ? -5.68 28.453 2.246 1 77.88 157 SER B N 1
ATOM 2676 C CA . SER B 1 157 ? -6.121 29.266 1.112 1 77.88 157 SER B CA 1
ATOM 2677 C C . SER B 1 157 ? -5.773 30.734 1.313 1 77.88 157 SER B C 1
ATOM 2679 O O . SER B 1 157 ? -5.359 31.406 0.374 1 77.88 157 SER B O 1
ATOM 2681 N N . GLU B 1 158 ? -6.039 31.125 2.385 1 71.06 158 GLU B N 1
ATOM 2682 C CA . GLU B 1 158 ? -5.746 32.531 2.59 1 71.06 158 GLU B CA 1
ATOM 2683 C C . GLU B 1 158 ? -4.258 32.812 2.418 1 71.06 158 GLU B C 1
ATOM 2685 O O . GLU B 1 158 ? -3.879 33.844 1.858 1 71.06 158 GLU B O 1
ATOM 2690 N N . SER B 1 159 ? -3.492 31.938 2.867 1 64.62 159 SER B N 1
ATOM 2691 C CA . SER B 1 159 ? -2.051 32.125 2.742 1 64.62 159 SER B CA 1
ATOM 2692 C C . SER B 1 159 ? -1.593 31.938 1.299 1 64.62 159 SER B C 1
ATOM 2694 O O . SER B 1 159 ? -0.643 32.594 0.857 1 64.62 159 SER B O 1
ATOM 2696 N N . TYR B 1 160 ? -2.217 31.109 0.698 1 61.59 160 TYR B N 1
ATOM 2697 C CA . TYR B 1 160 ? -1.919 30.812 -0.698 1 61.59 160 TYR B CA 1
ATOM 2698 C C . TYR B 1 160 ? -2.375 31.953 -1.609 1 61.59 160 TYR B C 1
ATOM 2700 O O . TYR B 1 160 ? -1.698 32.281 -2.586 1 61.59 160 TYR B O 1
ATOM 2708 N N . LEU B 1 161 ? -3.562 32.344 -1.337 1 50.34 161 LEU B N 1
ATOM 2709 C CA . LEU B 1 161 ? -4.168 33.375 -2.148 1 50.34 161 LEU B CA 1
ATOM 2710 C C . LEU B 1 161 ? -3.588 34.75 -1.79 1 50.34 161 LEU B C 1
ATOM 2712 O O . LEU B 1 161 ? -3.812 35.719 -2.504 1 50.34 161 LEU B O 1
ATOM 2716 N N . GLN B 1 162 ? -2.92 34.75 -0.682 1 50.59 162 GLN B N 1
ATOM 2717 C CA . GLN B 1 162 ? -2.27 36.031 -0.428 1 50.59 162 GLN B CA 1
ATOM 2718 C C . GLN B 1 162 ? -0.88 36.094 -1.058 1 50.59 162 GLN B C 1
ATOM 2720 O O . GLN B 1 162 ? -0.474 37.125 -1.602 1 50.59 162 GLN B O 1
#

Radius of gyration: 21.69 Å; Cα contacts (8 Å, |Δi|>4): 350; chains: 2; bounding box: 62×61×52 Å

pLDDT: mean 86.85, std 14.97, range [41.88, 98.75]

Solvent-accessible surface area (backbone atoms only — not comparable to full-atom values): 17762 Å² total; per-residue (Å²): 124,58,56,65,58,50,52,51,50,43,51,52,51,39,72,68,31,62,67,41,46,52,48,49,48,49,46,50,48,46,46,59,55,30,64,74,41,78,60,68,76,76,84,68,73,62,52,43,66,60,17,49,52,49,54,38,45,36,60,70,41,95,81,26,49,47,52,69,70,54,46,25,66,64,68,65,42,44,71,69,58,49,53,51,51,50,50,53,47,36,71,71,38,71,85,35,46,57,49,62,45,97,88,62,46,77,51,64,45,38,64,50,43,50,48,52,26,49,41,30,55,67,69,65,53,53,38,67,66,51,18,78,52,49,30,42,55,36,72,58,36,51,48,32,31,52,52,46,54,52,46,54,45,67,72,41,38,64,68,67,75,96,123,59,56,67,59,50,52,52,51,45,53,53,53,38,71,68,31,62,67,39,45,51,47,47,47,48,48,48,49,45,47,58,55,30,63,74,40,79,60,68,77,76,83,69,72,62,52,41,66,60,19,49,53,49,54,38,45,35,60,72,40,95,80,27,50,47,51,69,69,55,45,26,67,63,67,66,41,44,69,69,57,48,54,50,49,50,50,53,47,37,72,71,37,70,85,38,45,57,48,61,46,97,87,63,45,76,51,64,44,38,62,51,44,48,48,52,27,48,44,30,55,67,69,66,52,53,39,68,67,52,18,78,53,48,30,44,55,36,70,58,36,51,49,32,31,51,53,45,53,53,44,54,44,68,72,42,37,64,69,69,74,97

Sequence (324 aa):
MPRTFFRKLLTYLSSKNELDVVLNDEVDRQSSRDRGNHQCRKFIRRDHIQGHKRIFRDYFTENSIYPWNLFRMRFRMSCPLFLLILNEVESYEQYFVQRRDSAGRIGLSSMQKIIVSLRMLAYGVTGDFIDEYIRIGESTAIESLKKFSETIVSVFSESYLQMPRTFFRKLLTYLSSKNELDVVLNDEVDRQSSRDRGNHQCRKFIRRDHIQGHKRIFRDYFTENSIYPWNLFRMRFRMSCPLFLLILNEVESYEQYFVQRRDSAGRIGLSSMQKIIVSLRMLAYGVTGDFIDEYIRIGESTAIESLKKFSETIVSVFSESYLQ

Nearest PDB structures (foldseek):
  4ds4-assembly1_A  TM=4.775E-01  e=2.115E+00  Geobacillus kaustophilus HTA426
  6kon-assembly1_F  TM=3.123E-01  e=9.426E-01  Mycobacterium tuberculosis H37Rv
  3hug-assembly1_C  TM=5.963E-01  e=2.268E+00  Mycobacterium tuberculosis H37Rv
  4ds4-assembly1_A  TM=5.494E-01  e=1.605E+00  Geobacillus kaustophilus HTA426
  6kon-assembly1_F  TM=3.128E-01  e=9.562E-01  Mycobacterium tuberculosis H37Rv

Foldseek 3Di:
DDPVVVVVVVVVVLVVDPVSVVVVVVVVVCVVVCVVVVPPPPDDDLPLVVLVVLVCQQDPDPNHVDDQVVVCVQLVHGPVVVVVLLVQLVVQDVVLPWDADPVRHTDHHSCLLQVLLSNCVRPVDAQCVCCNRNVDHRVSSVVSNVSSVVRSCVRCVVVVVD/DDPVVVVVVVVVVLVVDPVSVVVVVVVVVCVVVVVVVVPPPPDDDLPQVVLVVLVCQQDPDPNHVDDQVVVCVQLVHGPVVVVVLLVQLVVQDVVLPWDADPVRHTDHHSCLLQVLLSNCVNPVDAQCVCCNRNVDHRVSSVVSNVSSVVSSCVRCVVVVVD

Secondary structure (DSSP, 8-state):
--HHHHHHHHHHHHHH-HHHHHHHHHHHHHHHHHHHTT---PPP---HHHHHHHHHHHHSSTT-SS-HHHHHHHHSS-HHHHHHHHHHHHHH-GGGS--B-TT--B---HHHHHHHHHHHHHH---HHHHHHHH---HHHHHHHHHHHHHHHHHHHHHHHH-/--HHHHHHHHHHHHHH-HHHHHHHHHHHHHHHHHHHTT---PPP---HHHHHHHHHHHHSSTT-SS-HHHHHHHHSS-HHHHHHHHHHHHHH-GGGS--B-TT--B---HHHHHHHHHHHHHH---HHHHHHHH---HHHHHHHHHHHHHHHHHHHHHHHH-